Protein AF-A0A9P0P7S6-F1 (afdb_monomer)

Mean predicted aligned error: 14.27 Å

Secondary structure (DSSP, 8-state):
-GGGT---EEE--TT-TT--HHHHS----TT-EEEEE-TTS-EEEEEESSSEEEEEESS--S-EEEETTEEEEHHHHHHHHHHHHHHHHHHHHHTT------S-HHHHHHHIIIIIIHHHHHHHHHHHHH-----HHHHHHHHHHHHHHHHHHHTTS------------EEPPPSTTTTTS--EEHHHHHHHHHHHHTT--------

Radius of gyration: 31.34 Å; Cα contacts (8 Å, |Δi|>4): 198; chains: 1; bounding box: 63×51×86 Å

Structure (mmCIF, N/CA/C/O backbone):
data_AF-A0A9P0P7S6-F1
#
_entry.id   AF-A0A9P0P7S6-F1
#
loop_
_atom_site.group_PDB
_atom_site.id
_atom_site.type_symbol
_atom_site.label_atom_id
_atom_site.label_alt_id
_atom_site.label_comp_id
_atom_site.label_asym_id
_atom_site.label_entity_id
_atom_site.label_seq_id
_atom_site.pdbx_PDB_ins_code
_atom_site.Cartn_x
_atom_site.Cartn_y
_atom_site.Cartn_z
_atom_site.occupancy
_atom_site.B_iso_or_equiv
_atom_site.auth_seq_id
_atom_site.auth_comp_id
_atom_site.auth_asym_id
_atom_site.auth_atom_id
_atom_site.pdbx_PDB_model_num
ATOM 1 N N . MET A 1 1 ? -15.576 -14.515 -2.131 1.00 69.75 1 MET A N 1
ATOM 2 C CA . MET A 1 1 ? -14.248 -14.176 -1.556 1.00 69.75 1 MET A CA 1
ATOM 3 C C . MET A 1 1 ? -13.829 -15.249 -0.571 1.00 69.75 1 MET A C 1
ATOM 5 O O . MET A 1 1 ? -12.818 -15.891 -0.817 1.00 69.75 1 MET A O 1
ATOM 9 N N . LEU A 1 2 ? -14.627 -15.492 0.474 1.00 80.12 2 LEU A N 1
ATOM 10 C CA . LEU A 1 2 ? -14.336 -16.532 1.465 1.00 80.12 2 LEU A CA 1
ATOM 11 C C . LEU A 1 2 ? -14.333 -17.939 0.857 1.00 80.12 2 LEU A C 1
ATOM 13 O O . LEU A 1 2 ? -13.383 -18.680 1.076 1.00 80.12 2 LEU A O 1
ATOM 17 N N . ASP A 1 3 ? -15.274 -18.230 -0.044 1.00 83.88 3 ASP A N 1
ATOM 18 C CA . ASP A 1 3 ? -15.320 -19.505 -0.785 1.00 83.88 3 ASP A CA 1
ATOM 19 C C . ASP A 1 3 ? -14.078 -19.760 -1.658 1.00 83.88 3 ASP A C 1
ATOM 21 O O . ASP A 1 3 ? -13.811 -20.882 -2.070 1.00 83.88 3 ASP A O 1
ATOM 25 N N . SER A 1 4 ? -13.307 -18.710 -1.958 1.00 86.31 4 SER A N 1
ATOM 26 C CA . SER A 1 4 ? -12.081 -18.767 -2.764 1.00 86.31 4 SER A CA 1
ATOM 27 C C . SER A 1 4 ? -10.817 -18.633 -1.908 1.00 86.31 4 SER A C 1
ATOM 29 O O . SER A 1 4 ? -9.772 -18.238 -2.426 1.00 86.31 4 SER A O 1
ATOM 31 N N . ASN A 1 5 ? -10.914 -18.879 -0.595 1.00 85.94 5 ASN A N 1
ATOM 32 C CA . ASN A 1 5 ? -9.823 -18.740 0.375 1.00 85.94 5 ASN A CA 1
ATOM 33 C C . ASN A 1 5 ? -9.108 -17.373 0.305 1.00 85.94 5 ASN A C 1
ATOM 35 O O . ASN A 1 5 ? -7.893 -17.260 0.464 1.00 85.94 5 ASN A O 1
ATOM 39 N N . THR A 1 6 ? -9.866 -16.319 -0.008 1.00 90.12 6 THR A N 1
ATOM 40 C CA . THR A 1 6 ? -9.364 -14.948 -0.108 1.00 90.12 6 THR A CA 1
ATOM 41 C C . THR A 1 6 ? -9.999 -14.113 0.991 1.00 90.12 6 THR A C 1
ATOM 43 O O . THR A 1 6 ? -11.217 -13.915 1.005 1.00 90.12 6 THR A O 1
ATOM 46 N N . HIS A 1 7 ? -9.169 -13.597 1.894 1.00 92.25 7 HIS A N 1
ATOM 47 C CA . HIS A 1 7 ? -9.619 -12.739 2.982 1.00 92.25 7 HIS A CA 1
ATOM 48 C C . HIS A 1 7 ? -9.505 -11.256 2.627 1.00 92.25 7 HIS A C 1
ATOM 50 O O . HIS A 1 7 ? -8.608 -10.839 1.893 1.00 92.25 7 HIS A O 1
ATOM 56 N N . LEU A 1 8 ? -10.396 -10.452 3.203 1.00 92.38 8 LEU A N 1
ATOM 57 C CA . LEU A 1 8 ? -10.409 -9.003 3.071 1.00 92.38 8 LEU A CA 1
ATOM 58 C C . LEU A 1 8 ? -9.955 -8.357 4.379 1.00 92.38 8 LEU A C 1
ATOM 60 O O . LEU A 1 8 ? -10.369 -8.768 5.462 1.00 92.38 8 LEU A O 1
ATOM 64 N N . ILE A 1 9 ? -9.142 -7.311 4.259 1.00 94.44 9 ILE A N 1
ATOM 65 C CA . ILE A 1 9 ? -8.815 -6.385 5.341 1.00 94.44 9 ILE A CA 1
ATOM 66 C C . ILE A 1 9 ? -8.852 -4.992 4.730 1.00 94.44 9 ILE A C 1
ATOM 68 O O . ILE A 1 9 ? -8.049 -4.694 3.845 1.00 94.44 9 ILE A O 1
ATOM 72 N N . ASP A 1 10 ? -9.767 -4.137 5.173 1.00 94.88 10 ASP A N 1
ATOM 73 C CA . ASP A 1 10 ? -9.820 -2.772 4.659 1.00 94.88 10 ASP A CA 1
ATOM 74 C C . ASP A 1 10 ? -10.363 -1.776 5.679 1.00 94.88 10 ASP A C 1
ATOM 76 O O . ASP A 1 10 ? -11.185 -2.085 6.541 1.00 94.88 10 ASP A O 1
ATOM 80 N N . THR A 1 11 ? -9.914 -0.536 5.551 1.00 95.31 11 THR A N 1
ATOM 81 C CA . THR A 1 11 ? -10.477 0.598 6.274 1.00 95.31 11 THR A CA 1
ATOM 82 C C . THR A 1 11 ? -11.793 1.025 5.647 1.00 95.31 11 THR A C 1
ATOM 84 O O . THR A 1 11 ? -11.908 1.171 4.429 1.00 95.31 11 THR A O 1
ATOM 87 N N . ILE A 1 12 ? -12.786 1.319 6.478 1.00 95.50 12 ILE A N 1
ATOM 88 C CA . ILE A 1 12 ? -14.097 1.749 6.006 1.00 95.50 12 ILE A CA 1
ATOM 89 C C . ILE A 1 12 ? -14.453 3.137 6.535 1.00 95.50 12 ILE A C 1
ATOM 91 O O . ILE A 1 12 ? -14.045 3.570 7.611 1.00 95.50 12 ILE A O 1
ATOM 95 N N . ARG A 1 13 ? -15.249 3.874 5.759 1.00 94.75 13 ARG A N 1
ATOM 96 C CA . ARG A 1 13 ? -15.742 5.192 6.176 1.00 94.75 13 ARG A CA 1
ATOM 97 C C . ARG A 1 13 ? -16.919 5.020 7.133 1.00 94.75 13 ARG A C 1
ATOM 99 O O . ARG A 1 13 ? -17.853 4.292 6.816 1.00 94.75 13 ARG A O 1
ATOM 106 N N . LYS A 1 14 ? -16.939 5.791 8.224 1.00 93.38 14 LYS A N 1
ATOM 107 C CA . LYS A 1 14 ? -18.031 5.782 9.218 1.00 93.38 14 LYS A CA 1
ATOM 108 C C . LYS A 1 14 ? -19.435 6.010 8.629 1.00 93.38 14 LYS A C 1
ATOM 110 O O . LYS A 1 14 ? -20.405 5.481 9.141 1.00 93.38 14 LYS A O 1
ATOM 115 N N . ASN A 1 15 ? -19.542 6.763 7.530 1.00 93.69 15 ASN A N 1
ATOM 116 C CA . ASN A 1 15 ? -20.822 7.120 6.903 1.00 93.69 15 ASN A CA 1
ATOM 117 C C . ASN A 1 15 ? -21.353 6.035 5.939 1.00 93.69 15 ASN A C 1
ATOM 119 O O . ASN A 1 15 ? -22.250 6.310 5.140 1.00 93.69 15 ASN A O 1
ATOM 123 N N . ARG A 1 16 ? -20.771 4.828 5.922 1.00 94.12 16 ARG A N 1
ATOM 124 C CA . ARG A 1 16 ? -21.280 3.725 5.094 1.00 94.12 16 ARG A CA 1
ATOM 125 C C . ARG A 1 16 ? -22.586 3.191 5.691 1.00 94.12 16 ARG A C 1
ATOM 127 O O . ARG A 1 16 ? -22.697 3.001 6.897 1.00 94.12 16 ARG A O 1
ATOM 134 N N . LYS A 1 17 ? -23.582 2.961 4.830 1.00 93.81 17 LYS A N 1
ATOM 135 C CA . LYS A 1 17 ? -24.872 2.376 5.221 1.00 93.81 17 LYS A CA 1
ATOM 136 C C . LYS A 1 17 ? -24.679 0.922 5.663 1.00 93.81 17 LYS A C 1
ATOM 138 O O . LYS A 1 17 ? -23.824 0.235 5.114 1.00 93.81 17 LYS A O 1
ATOM 143 N N . GLY A 1 18 ? -25.495 0.470 6.615 1.00 90.75 18 GLY A N 1
ATOM 144 C CA . GLY A 1 18 ? -25.501 -0.920 7.088 1.00 90.75 18 GLY A CA 1
ATOM 145 C C . GLY A 1 18 ? -24.462 -1.248 8.161 1.00 90.75 18 GLY A C 1
ATOM 146 O O . GLY A 1 18 ? -24.351 -2.405 8.546 1.00 90.75 18 GLY A O 1
ATOM 147 N N . LEU A 1 19 ? -23.714 -0.259 8.662 1.00 94.06 19 LEU A N 1
ATOM 148 C CA . LEU A 1 19 ? -22.784 -0.485 9.765 1.00 94.06 19 LEU A CA 1
ATOM 149 C C . LEU A 1 19 ? -23.509 -0.484 11.125 1.00 94.06 19 LEU A C 1
ATOM 151 O O . LEU A 1 19 ? -24.351 0.389 11.359 1.00 94.06 19 LEU A O 1
ATOM 155 N N . PRO A 1 20 ? -23.168 -1.410 12.038 1.00 94.44 20 PRO A N 1
ATOM 156 C CA . PRO A 1 20 ? -23.712 -1.453 13.390 1.00 94.44 20 PRO A CA 1
ATOM 157 C C . PRO A 1 20 ? -23.282 -0.217 14.187 1.00 94.44 20 PRO A C 1
ATOM 159 O O . PRO A 1 20 ? -22.101 0.008 14.474 1.00 94.44 20 PRO A O 1
ATOM 162 N N . LYS A 1 21 ? -24.271 0.593 14.570 1.00 94.06 21 LYS A N 1
ATOM 163 C CA . LYS A 1 21 ? -24.060 1.844 15.314 1.00 94.06 21 LYS A CA 1
ATOM 164 C C . LYS A 1 21 ? -23.429 1.612 16.684 1.00 94.06 21 LYS A C 1
ATOM 166 O O . LYS A 1 21 ? -22.649 2.438 17.140 1.00 94.06 21 LYS A O 1
ATOM 171 N N . GLU A 1 22 ? -23.686 0.455 17.286 1.00 94.50 22 GLU A N 1
ATOM 172 C CA . GLU A 1 22 ? -23.107 0.028 18.564 1.00 94.50 22 GLU A CA 1
ATOM 173 C C . GLU A 1 22 ? -21.576 0.054 18.567 1.00 94.50 22 GLU A C 1
ATOM 175 O O . GLU A 1 22 ? -20.969 0.378 19.585 1.00 94.50 22 GLU A O 1
ATOM 180 N N . VAL A 1 23 ? -20.943 -0.235 17.425 1.00 94.88 23 VAL A N 1
ATOM 181 C CA . VAL A 1 23 ? -19.485 -0.151 17.266 1.00 94.88 23 VAL A CA 1
ATOM 182 C C . VAL A 1 23 ? -19.078 1.226 16.755 1.00 94.88 23 VAL A C 1
ATOM 184 O O . VAL A 1 23 ? -18.167 1.844 17.305 1.00 94.88 23 VAL A O 1
ATOM 187 N N . VAL A 1 24 ? -19.746 1.729 15.710 1.00 95.62 24 VAL A N 1
ATOM 188 C CA . VAL A 1 24 ? -19.340 2.966 15.018 1.00 95.62 24 VAL A CA 1
ATOM 189 C C . VAL A 1 24 ? -19.470 4.201 15.910 1.00 95.62 24 VAL A C 1
ATOM 191 O O . VAL A 1 24 ? -18.563 5.039 15.917 1.00 95.62 24 VAL A O 1
ATOM 194 N N . ASP A 1 25 ? -20.539 4.299 16.698 1.00 95.06 25 ASP A N 1
ATOM 195 C CA . ASP A 1 25 ? -20.844 5.474 17.523 1.00 95.06 25 ASP A CA 1
ATOM 196 C C . ASP A 1 25 ? -20.248 5.377 18.936 1.00 95.06 25 ASP A C 1
ATOM 198 O O . ASP A 1 25 ? -20.244 6.360 19.684 1.00 95.06 25 ASP A O 1
ATOM 202 N N . LYS A 1 26 ? -19.666 4.225 19.300 1.00 96.06 26 LYS A N 1
ATOM 203 C CA . LYS A 1 26 ? -19.037 4.022 20.609 1.00 96.06 26 LYS A CA 1
ATOM 204 C C . LYS A 1 26 ? -17.905 5.021 20.830 1.00 96.06 26 LYS A C 1
ATOM 206 O O . LYS A 1 26 ? -16.984 5.140 20.015 1.00 96.06 26 LYS A O 1
ATOM 211 N N . LYS A 1 27 ? -17.973 5.756 21.940 1.00 95.62 27 LYS A N 1
ATOM 212 C CA . LYS A 1 27 ? -16.915 6.677 22.366 1.00 95.62 27 LYS A CA 1
ATOM 213 C C . LYS A 1 27 ? -15.798 5.864 23.011 1.00 95.62 27 LYS A C 1
ATOM 215 O O . LYS A 1 27 ? -16.046 5.146 23.969 1.00 95.62 27 LYS A O 1
ATOM 220 N N . LEU A 1 28 ? -14.596 5.987 22.461 1.00 95.44 28 LEU A N 1
ATOM 221 C CA . LEU A 1 28 ? -13.407 5.250 22.880 1.00 95.44 28 LEU A CA 1
ATOM 222 C C . LEU A 1 28 ? -12.330 6.231 23.349 1.00 95.44 28 LEU A C 1
ATOM 224 O O . LEU A 1 28 ? -12.142 7.289 22.732 1.00 95.44 28 LEU A O 1
ATOM 228 N N . LYS A 1 29 ? -11.611 5.873 24.413 1.00 94.88 29 LYS A N 1
ATOM 229 C CA . LYS A 1 29 ? -10.352 6.524 24.800 1.00 94.88 29 LYS A CA 1
ATOM 230 C C . LYS A 1 29 ? -9.216 6.018 23.912 1.00 94.88 29 LYS A C 1
ATOM 232 O O . LYS A 1 29 ? -9.314 4.957 23.303 1.00 94.88 29 LYS A O 1
ATOM 237 N N . LYS A 1 30 ? -8.124 6.783 23.822 1.00 93.75 30 LYS A N 1
ATOM 238 C CA . LYS A 1 30 ? -6.946 6.387 23.036 1.00 93.75 30 LYS A CA 1
ATOM 239 C C . LYS A 1 30 ? -6.437 5.014 23.499 1.00 93.75 30 LYS A C 1
ATOM 241 O O . LYS A 1 30 ? -6.228 4.812 24.689 1.00 93.75 30 LYS A O 1
ATOM 246 N N . GLY A 1 31 ? -6.238 4.102 22.552 1.00 90.88 31 GLY A N 1
ATOM 247 C CA . GLY A 1 31 ? -5.830 2.716 22.779 1.00 90.88 31 GLY A CA 1
ATOM 248 C C . GLY A 1 31 ? -6.989 1.724 22.922 1.00 90.88 31 GLY A C 1
ATOM 249 O O . GLY A 1 31 ? -6.752 0.523 22.821 1.00 90.88 31 GLY A O 1
ATOM 250 N N . GLU A 1 32 ? -8.229 2.186 23.108 1.00 93.69 32 GLU A N 1
ATOM 251 C CA . GLU A 1 32 ? -9.389 1.299 23.238 1.00 93.69 32 GLU A CA 1
ATOM 252 C C . GLU A 1 32 ? -9.903 0.803 21.880 1.00 93.69 32 GLU A C 1
ATOM 254 O O . GLU A 1 32 ? -9.752 1.452 20.836 1.00 93.69 32 GLU A O 1
ATOM 259 N N . VAL A 1 33 ? -10.559 -0.358 21.927 1.00 95.25 33 VAL A N 1
ATOM 260 C CA . VAL A 1 33 ? -11.180 -1.027 20.785 1.00 95.25 33 VAL A CA 1
ATOM 261 C C . VAL A 1 33 ? -12.632 -1.370 21.096 1.00 95.25 33 VAL A C 1
ATOM 263 O O . VAL A 1 33 ? -12.977 -1.770 22.206 1.00 95.25 33 VAL A O 1
ATOM 266 N N . ALA A 1 34 ? -13.481 -1.248 20.083 1.00 95.81 34 ALA A N 1
ATOM 267 C CA . ALA A 1 34 ? -14.783 -1.889 20.023 1.00 95.81 34 ALA A CA 1
ATOM 268 C C . ALA A 1 34 ? -14.840 -2.751 18.767 1.00 95.81 34 ALA A C 1
ATOM 270 O O . ALA A 1 34 ? -14.451 -2.292 17.697 1.00 95.81 34 ALA A O 1
ATOM 271 N N . ALA A 1 35 ? -15.335 -3.976 18.883 1.00 96.06 35 ALA A N 1
ATOM 272 C CA . ALA A 1 35 ? -15.482 -4.862 17.745 1.00 96.06 35 ALA A CA 1
ATOM 273 C C . ALA A 1 35 ? -16.809 -5.611 17.811 1.00 96.06 35 ALA A C 1
ATOM 275 O O . ALA A 1 35 ? -17.377 -5.782 18.889 1.00 96.06 35 ALA A O 1
ATOM 276 N N . MET A 1 36 ? -17.289 -6.028 16.648 1.00 95.31 36 MET A N 1
ATOM 277 C CA . MET A 1 36 ? -18.445 -6.898 16.497 1.00 95.31 36 MET A CA 1
ATOM 278 C C . MET A 1 36 ? -18.196 -7.805 15.302 1.00 95.31 36 MET A C 1
ATOM 280 O O . MET A 1 36 ? -17.702 -7.344 14.274 1.00 95.31 36 MET A O 1
ATOM 284 N N . GLU A 1 37 ? -18.558 -9.069 15.441 1.00 94.81 37 GLU A N 1
ATOM 285 C CA . GLU A 1 37 ? -18.411 -10.079 14.404 1.00 94.81 37 GLU A CA 1
ATOM 286 C C . GLU A 1 37 ? -19.785 -10.643 14.051 1.00 94.81 37 GLU A C 1
ATOM 288 O O . GLU A 1 37 ? -20.645 -10.805 14.924 1.00 94.81 37 GLU A O 1
ATOM 293 N N . ASN A 1 38 ? -20.029 -10.875 12.763 1.00 91.75 38 ASN A N 1
ATOM 294 C CA . ASN A 1 38 ? -21.253 -11.528 12.313 1.00 91.75 38 ASN A CA 1
ATOM 295 C C . ASN A 1 38 ? -21.086 -13.060 12.269 1.00 91.75 38 ASN A C 1
ATOM 297 O O . ASN A 1 38 ? -20.000 -13.597 12.442 1.00 91.75 38 ASN A O 1
ATOM 301 N N . LYS A 1 39 ? -22.176 -13.780 11.983 1.00 91.00 39 LYS A N 1
ATOM 302 C CA . LYS A 1 39 ? -22.164 -15.252 11.886 1.00 91.00 39 LYS A CA 1
ATOM 303 C C . LYS A 1 39 ? -21.282 -15.798 10.755 1.00 91.00 39 LYS A C 1
ATOM 305 O O . LYS A 1 39 ? -20.962 -16.979 10.769 1.00 91.00 39 LYS A O 1
ATOM 310 N N . ASP A 1 40 ? -20.905 -14.947 9.804 1.00 88.38 40 ASP A N 1
ATOM 311 C CA . ASP A 1 40 ? -20.091 -15.304 8.642 1.00 88.38 40 ASP A CA 1
ATOM 312 C C . ASP A 1 40 ? -18.586 -15.057 8.883 1.00 88.38 40 ASP A C 1
ATOM 314 O O . ASP A 1 40 ? -17.795 -15.140 7.943 1.00 88.38 40 ASP A O 1
ATOM 318 N N . GLY A 1 41 ? -18.178 -14.705 10.112 1.00 89.12 41 GLY A N 1
ATOM 319 C CA . GLY A 1 41 ? -16.777 -14.428 10.458 1.00 89.12 41 GLY A CA 1
ATOM 320 C C . GLY A 1 41 ? -16.259 -13.079 9.944 1.00 89.12 41 GLY A C 1
ATOM 321 O O . GLY A 1 41 ? -15.063 -12.905 9.696 1.00 89.12 41 GLY A O 1
ATOM 322 N N . ILE A 1 42 ? -17.158 -12.119 9.706 1.00 92.81 42 ILE A N 1
ATOM 323 C CA . ILE A 1 42 ? -16.814 -10.757 9.291 1.00 92.81 42 ILE A CA 1
ATOM 324 C C . ILE A 1 42 ? -16.788 -9.858 10.523 1.00 92.81 42 ILE A C 1
ATOM 326 O O . ILE A 1 42 ? -17.827 -9.543 11.111 1.00 92.81 42 ILE A O 1
ATOM 330 N N . THR A 1 43 ? -15.598 -9.371 10.845 1.00 95.38 43 THR A N 1
ATOM 331 C CA . THR A 1 43 ? -15.327 -8.512 11.993 1.00 95.38 43 THR A CA 1
ATOM 332 C C . THR A 1 43 ? -15.290 -7.052 11.575 1.00 95.38 43 THR A C 1
ATOM 334 O O . THR A 1 43 ? -14.484 -6.630 10.739 1.00 95.38 43 THR A O 1
ATOM 337 N N . LEU A 1 44 ? -16.137 -6.247 12.210 1.00 96.44 44 LEU A N 1
ATOM 338 C CA . LEU A 1 44 ? -16.018 -4.800 12.222 1.00 96.44 44 LEU A CA 1
ATOM 339 C C . LEU A 1 44 ? -15.292 -4.367 13.490 1.00 96.44 44 LEU A C 1
ATOM 341 O O . LEU A 1 44 ? -15.767 -4.619 14.594 1.00 96.44 44 LEU A O 1
ATOM 345 N N . LEU A 1 45 ? -14.195 -3.635 13.330 1.00 96.88 45 LEU A N 1
ATOM 346 C CA . LEU A 1 45 ? -13.377 -3.139 14.425 1.00 96.88 45 LEU A CA 1
ATOM 347 C C . LEU A 1 45 ? -13.245 -1.618 14.361 1.00 96.88 45 LEU A C 1
ATOM 349 O O . LEU A 1 45 ? -12.820 -1.054 13.354 1.00 96.88 45 LEU A O 1
ATOM 353 N N . LYS A 1 46 ? -13.566 -0.948 15.467 1.00 97.25 46 LYS A N 1
ATOM 354 C CA . LYS A 1 46 ? -13.273 0.460 15.724 1.00 97.25 46 LYS A CA 1
ATOM 355 C C . LYS A 1 46 ? -12.140 0.558 16.737 1.00 97.25 46 LYS A C 1
ATOM 357 O O . LYS A 1 46 ? -12.271 0.080 17.859 1.00 97.25 46 LYS A O 1
ATOM 362 N N . TRP A 1 47 ? -11.060 1.230 16.365 1.00 96.75 47 TRP A N 1
ATOM 363 C CA . TRP A 1 47 ? -9.924 1.517 17.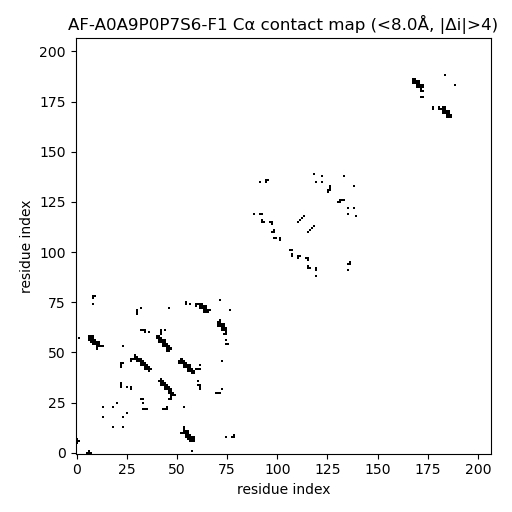237 1.00 96.75 47 TRP A CA 1
ATOM 364 C C . TRP A 1 47 ? -9.691 3.017 17.342 1.00 96.75 47 TRP A C 1
ATOM 366 O O . TRP A 1 47 ? -9.822 3.749 16.355 1.00 96.75 47 TRP A O 1
ATOM 376 N N . LYS A 1 48 ? -9.344 3.484 18.541 1.00 95.12 48 LYS A N 1
ATOM 377 C CA . LYS A 1 48 ? -9.011 4.885 18.783 1.00 95.12 48 LYS A CA 1
ATOM 378 C C . LYS A 1 48 ? -7.506 5.073 18.914 1.00 95.12 48 LYS A C 1
ATOM 380 O O . LYS A 1 48 ? -6.928 4.725 19.937 1.00 95.12 48 LYS A O 1
ATOM 385 N N . ASP A 1 49 ? -6.902 5.723 17.928 1.00 92.12 49 ASP A N 1
ATOM 386 C CA . ASP A 1 49 ? -5.574 6.325 18.078 1.00 92.12 49 ASP A CA 1
ATOM 387 C C . ASP A 1 49 ? -5.711 7.846 18.285 1.00 92.12 49 ASP A C 1
ATOM 389 O O . ASP A 1 49 ? -6.474 8.282 19.152 1.00 92.12 49 ASP A O 1
ATOM 393 N N . GLN A 1 50 ? -5.053 8.690 17.479 1.00 92.00 50 GLN A N 1
ATOM 394 C CA . GLN A 1 50 ? -5.350 10.125 17.431 1.00 92.00 50 GLN A CA 1
ATOM 395 C C . GLN A 1 50 ? -6.746 10.386 16.847 1.00 92.00 50 GLN A C 1
ATOM 397 O O . GLN A 1 50 ? -7.438 11.333 17.225 1.00 92.00 50 GLN A O 1
ATOM 402 N N . ARG A 1 51 ? -7.171 9.531 15.914 1.00 93.69 51 ARG A N 1
ATOM 403 C CA . ARG A 1 51 ? -8.487 9.550 15.271 1.00 93.69 51 ARG A CA 1
ATOM 404 C C . ARG A 1 51 ? -9.099 8.156 15.322 1.00 93.69 51 ARG A C 1
ATOM 406 O O . ARG A 1 51 ? -8.410 7.173 15.581 1.00 93.69 51 ARG A O 1
ATOM 413 N N . ASP A 1 52 ? -10.404 8.097 15.089 1.00 95.38 52 ASP A N 1
ATOM 414 C CA . ASP A 1 52 ? -11.119 6.829 14.988 1.00 95.38 52 ASP A CA 1
ATOM 415 C C . ASP A 1 52 ? -10.708 6.139 13.685 1.00 95.38 52 ASP A C 1
ATOM 417 O O . ASP A 1 52 ? -10.831 6.719 12.601 1.00 95.38 52 ASP A O 1
ATOM 421 N N . VAL A 1 53 ? -10.244 4.900 13.799 1.00 96.19 53 VAL A N 1
ATOM 422 C CA . VAL A 1 53 ? -9.960 4.011 12.677 1.00 96.19 53 VAL A CA 1
ATOM 423 C C . VAL A 1 53 ? -11.017 2.921 12.689 1.00 96.19 53 VAL A C 1
ATOM 425 O O . VAL A 1 53 ? -11.207 2.246 13.698 1.00 96.19 53 VAL A O 1
ATOM 428 N N . LEU A 1 54 ? -11.722 2.770 11.573 1.00 96.88 54 LEU A N 1
ATOM 429 C CA . LEU A 1 54 ? -12.741 1.746 11.397 1.00 96.88 54 LEU A CA 1
ATOM 430 C C . LEU A 1 54 ? -12.260 0.770 10.325 1.00 96.88 54 LEU A C 1
ATOM 432 O O . LEU A 1 54 ? -11.923 1.193 9.217 1.00 96.88 54 LEU A O 1
ATOM 436 N N . VAL A 1 55 ? -12.201 -0.510 10.669 1.00 96.62 55 VAL A N 1
ATOM 437 C CA . VAL A 1 55 ? -11.636 -1.578 9.841 1.00 96.62 55 VAL A CA 1
ATOM 438 C C . VAL A 1 55 ? -12.646 -2.707 9.727 1.00 96.62 55 VAL A C 1
ATOM 440 O O . VAL A 1 55 ? -13.264 -3.091 10.716 1.00 96.62 55 VAL A O 1
ATOM 443 N N . LEU A 1 56 ? -12.806 -3.227 8.518 1.00 95.75 56 LEU A N 1
ATOM 444 C CA . LEU A 1 56 ? -13.549 -4.441 8.229 1.00 95.75 56 LEU A CA 1
ATOM 445 C C . LEU A 1 56 ? -12.544 -5.539 7.884 1.00 95.75 56 LEU A C 1
ATOM 447 O O . LEU A 1 56 ? -11.643 -5.321 7.071 1.00 95.75 56 LEU A O 1
ATOM 451 N N . SER A 1 57 ? -12.689 -6.703 8.500 1.00 95.50 57 SER A N 1
ATOM 452 C CA . SER A 1 57 ? -11.793 -7.835 8.296 1.00 95.50 57 SER A CA 1
ATOM 453 C C . SER A 1 57 ? -12.573 -9.133 8.247 1.00 95.50 57 SER A C 1
ATOM 455 O O . SER A 1 57 ? -13.521 -9.313 8.998 1.00 95.50 57 SER A O 1
ATOM 457 N N . THR A 1 58 ? -12.145 -10.050 7.390 1.00 94.75 58 THR A N 1
ATOM 458 C CA . THR A 1 58 ? -12.660 -11.427 7.346 1.00 94.75 58 THR A CA 1
ATOM 459 C C . THR A 1 58 ? -11.596 -12.453 7.746 1.00 94.75 58 THR A C 1
ATOM 461 O O . THR A 1 58 ? -11.675 -13.619 7.368 1.00 94.75 58 THR A O 1
ATOM 464 N N . LYS A 1 59 ? -10.516 -11.988 8.387 1.00 91.75 59 LYS A N 1
ATOM 465 C CA . LYS A 1 59 ? -9.358 -12.792 8.822 1.00 91.75 59 LYS A CA 1
ATOM 466 C C . LYS A 1 59 ? -9.014 -12.587 10.299 1.00 91.75 59 LYS A C 1
ATOM 468 O O . LYS A 1 59 ? -8.269 -13.377 10.861 1.00 91.75 59 LYS A O 1
ATOM 473 N N . HIS A 1 60 ? -9.466 -11.483 10.887 1.00 92.69 60 HIS A N 1
ATOM 474 C CA . HIS A 1 60 ? -8.969 -11.0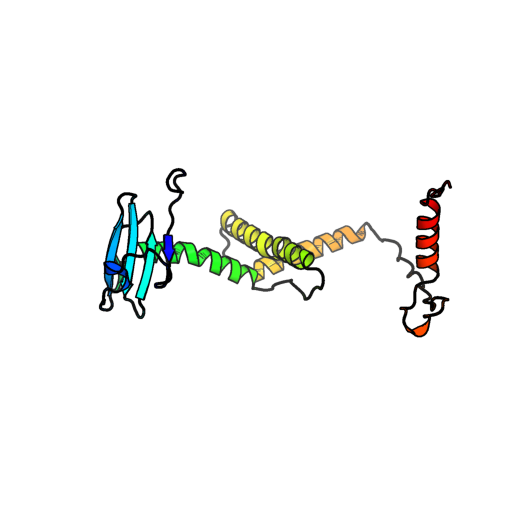09 12.175 1.00 92.69 60 HIS A CA 1
ATOM 475 C C . HIS A 1 60 ? -10.107 -10.773 13.143 1.00 92.69 60 HIS A C 1
ATOM 477 O O . HIS A 1 60 ? -11.096 -10.140 12.773 1.00 92.69 60 HIS A O 1
ATOM 483 N N . ASP A 1 61 ? -9.841 -11.125 14.391 1.00 89.12 61 ASP A N 1
ATOM 484 C CA . ASP A 1 61 ? -10.687 -10.804 15.529 1.00 89.12 61 ASP A CA 1
ATOM 485 C C . ASP A 1 61 ? -10.219 -9.480 16.165 1.00 89.12 61 ASP A C 1
ATOM 487 O O . ASP A 1 61 ? -9.401 -8.732 15.613 1.00 89.12 61 ASP A O 1
ATOM 491 N N . ALA A 1 62 ? -10.695 -9.191 17.376 1.00 90.38 62 ALA A N 1
ATOM 492 C CA . ALA A 1 62 ? -10.316 -8.010 18.154 1.00 90.38 62 ALA A CA 1
ATOM 493 C C . ALA A 1 62 ? -8.953 -8.128 18.876 1.00 90.38 62 ALA A C 1
ATOM 495 O O . ALA A 1 62 ? -8.735 -7.486 19.906 1.00 90.38 62 ALA A O 1
ATOM 496 N N . GLU A 1 63 ? -8.035 -8.947 18.356 1.00 92.75 63 GLU A N 1
ATOM 497 C CA . GLU A 1 63 ? -6.725 -9.199 18.962 1.00 92.75 63 GLU A CA 1
ATOM 498 C C . GLU A 1 63 ? -5.860 -7.924 18.989 1.00 92.75 63 GLU A C 1
ATOM 500 O O . GLU A 1 63 ? -5.669 -7.242 17.974 1.00 92.75 63 GLU A O 1
ATOM 505 N N . MET A 1 64 ? -5.299 -7.623 20.162 1.00 93.00 64 MET A N 1
ATOM 506 C CA . MET A 1 64 ? -4.419 -6.477 20.399 1.00 93.00 64 MET A CA 1
ATOM 507 C C . MET A 1 64 ? -2.988 -6.948 20.632 1.00 93.00 64 MET A C 1
ATOM 509 O O . MET A 1 64 ? -2.748 -7.768 21.514 1.00 93.00 64 MET A O 1
ATOM 513 N N . VAL A 1 65 ? -2.040 -6.359 19.907 1.00 93.31 65 VAL A N 1
ATOM 514 C CA . VAL A 1 65 ? -0.606 -6.657 19.998 1.00 93.31 65 VAL A CA 1
ATOM 515 C C . VAL A 1 65 ? 0.127 -5.456 20.587 1.00 93.31 65 VAL A C 1
ATOM 517 O O . VAL A 1 65 ? -0.196 -4.303 20.287 1.00 93.31 65 VAL A O 1
ATOM 520 N N . GLU A 1 66 ? 1.118 -5.710 21.436 1.00 90.50 66 GLU A N 1
ATOM 521 C CA . GLU A 1 66 ? 1.981 -4.667 21.981 1.00 90.50 66 GLU A CA 1
ATOM 522 C C . GLU A 1 66 ? 3.130 -4.355 21.016 1.00 90.50 66 GLU A C 1
ATOM 524 O O . GLU A 1 66 ? 3.866 -5.241 20.579 1.00 90.50 66 GLU A O 1
ATOM 529 N N . ARG A 1 67 ? 3.274 -3.080 20.648 1.00 84.56 67 ARG A N 1
ATOM 530 C CA . ARG A 1 67 ? 4.327 -2.599 19.751 1.00 84.56 67 ARG A CA 1
ATOM 531 C C . ARG A 1 67 ? 4.833 -1.245 20.228 1.00 84.56 67 ARG A C 1
ATOM 533 O O . ARG A 1 67 ? 4.071 -0.282 20.270 1.00 84.56 67 ARG A O 1
ATOM 540 N N . SER A 1 68 ? 6.122 -1.163 20.560 1.00 82.31 68 SER A N 1
ATOM 541 C CA . SER A 1 68 ? 6.774 0.083 21.001 1.00 82.31 68 SER A CA 1
ATOM 542 C C . SER A 1 68 ? 6.001 0.789 22.130 1.00 82.31 68 SER A C 1
ATOM 544 O O . SER A 1 68 ? 5.731 1.985 22.043 1.00 82.31 68 SER A O 1
ATOM 546 N N . ASN A 1 69 ? 5.608 0.026 23.159 1.00 81.69 69 ASN A N 1
ATOM 547 C CA . ASN A 1 69 ? 4.821 0.457 24.328 1.00 81.69 69 ASN A CA 1
ATOM 548 C C . ASN A 1 69 ? 3.376 0.913 24.031 1.00 81.69 69 ASN A C 1
ATOM 550 O O . ASN A 1 69 ? 2.714 1.469 24.904 1.00 81.69 69 ASN A O 1
ATOM 554 N N . ASN A 1 70 ? 2.864 0.686 22.816 1.00 84.62 70 ASN A N 1
ATOM 555 C CA . ASN A 1 70 ? 1.472 0.952 22.453 1.00 84.62 70 ASN A CA 1
ATOM 556 C C . ASN A 1 70 ? 0.738 -0.352 22.130 1.00 84.62 70 ASN A C 1
ATOM 558 O O . ASN A 1 70 ? 1.278 -1.233 21.460 1.00 84.62 70 ASN A O 1
ATOM 562 N N . ARG A 1 71 ? -0.529 -0.454 22.543 1.00 89.31 71 ARG A N 1
ATOM 563 C CA . ARG A 1 71 ? -1.413 -1.562 22.155 1.00 89.31 71 ARG A CA 1
ATOM 564 C C . ARG A 1 71 ? -2.111 -1.223 20.841 1.00 89.31 71 ARG A C 1
ATOM 566 O O . ARG A 1 71 ? -2.886 -0.267 20.778 1.00 89.31 71 ARG A O 1
ATOM 573 N N . ILE A 1 72 ? -1.832 -2.003 19.801 1.00 93.75 72 ILE A N 1
ATOM 574 C CA . ILE A 1 72 ? -2.330 -1.790 18.438 1.00 93.75 72 ILE A CA 1
ATOM 575 C C . ILE A 1 72 ? -3.090 -3.046 17.985 1.00 93.75 72 ILE A C 1
ATOM 577 O O . ILE A 1 72 ? -2.592 -4.154 18.192 1.00 93.75 72 ILE A O 1
ATOM 581 N N . PRO A 1 73 ? -4.264 -2.916 17.344 1.00 95.25 73 PRO A N 1
ATOM 582 C CA . PRO A 1 73 ? -4.976 -4.068 16.807 1.00 95.25 73 PRO A CA 1
ATOM 583 C C . PRO A 1 73 ? -4.149 -4.784 15.739 1.00 95.25 73 PRO A C 1
ATOM 585 O O . PRO A 1 73 ? -3.625 -4.141 14.822 1.00 95.25 73 PRO A O 1
ATOM 588 N N . LYS A 1 74 ? -4.095 -6.116 15.793 1.00 95.06 74 LYS A N 1
ATOM 589 C CA . LYS A 1 74 ? -3.381 -6.933 14.796 1.00 95.06 74 LYS A CA 1
ATOM 590 C C . LYS A 1 74 ? -3.869 -6.664 13.374 1.00 95.06 74 LYS A C 1
ATOM 592 O O . LYS A 1 74 ? -3.064 -6.497 12.465 1.00 95.06 74 LYS A O 1
ATOM 597 N N . VAL A 1 75 ? -5.182 -6.484 13.214 1.00 95.44 75 VAL A N 1
ATOM 598 C CA . VAL A 1 75 ? -5.807 -6.131 11.931 1.00 95.44 75 VAL A CA 1
ATOM 599 C C . VAL A 1 75 ? -5.235 -4.844 11.318 1.00 95.44 75 VAL A C 1
ATOM 601 O O . VAL A 1 75 ? -5.077 -4.750 10.104 1.00 95.44 75 VAL A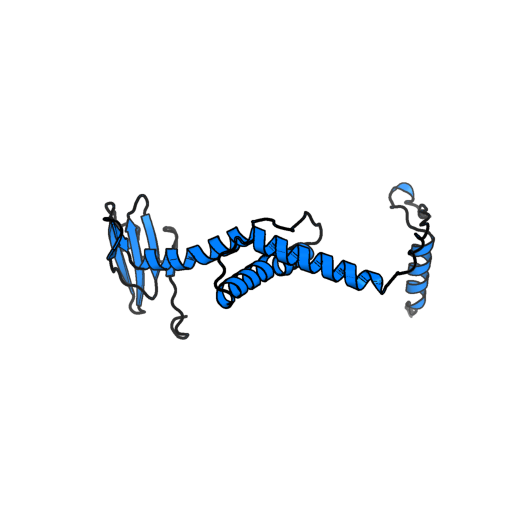 O 1
ATOM 604 N N . VAL A 1 76 ? -4.875 -3.854 12.144 1.00 94.31 76 VAL A N 1
ATOM 605 C CA . VAL A 1 76 ? -4.285 -2.586 11.681 1.00 94.31 76 VAL A CA 1
ATOM 606 C C . VAL A 1 76 ? -2.830 -2.791 11.255 1.00 94.31 76 VAL A C 1
ATOM 608 O O . VAL A 1 76 ? -2.376 -2.166 10.296 1.00 94.31 76 VAL A O 1
ATOM 611 N N . ILE A 1 77 ? -2.098 -3.673 11.939 1.00 93.12 77 ILE A N 1
ATOM 612 C CA . ILE A 1 77 ? -0.719 -4.025 11.579 1.00 93.12 77 ILE A CA 1
ATOM 613 C C . ILE A 1 77 ? -0.699 -4.717 10.212 1.00 93.12 77 ILE A C 1
ATOM 615 O O . ILE A 1 77 ? 0.039 -4.275 9.327 1.00 93.12 77 ILE A O 1
ATOM 619 N N . ASP A 1 78 ? -1.543 -5.731 10.022 1.00 93.81 78 ASP A N 1
ATOM 620 C CA . ASP A 1 78 ? -1.653 -6.470 8.760 1.00 93.81 78 ASP A CA 1
ATOM 621 C C . ASP A 1 78 ? -2.122 -5.559 7.614 1.00 93.81 78 ASP A C 1
ATOM 623 O O . ASP A 1 78 ? -1.540 -5.590 6.527 1.00 93.81 78 ASP A O 1
ATOM 627 N N . TYR A 1 79 ? -3.103 -4.681 7.866 1.00 93.69 79 TYR A N 1
ATOM 628 C CA . TYR A 1 79 ? -3.543 -3.675 6.892 1.00 93.69 79 TYR A CA 1
ATOM 629 C C . TYR A 1 79 ? -2.388 -2.768 6.447 1.00 93.69 79 TYR A C 1
ATOM 631 O O . TYR A 1 79 ? -2.161 -2.588 5.249 1.00 93.69 79 TYR A O 1
ATOM 639 N N . ASN A 1 80 ? -1.634 -2.210 7.398 1.00 92.12 80 ASN A N 1
ATOM 640 C CA . ASN A 1 80 ? -0.516 -1.319 7.086 1.00 92.12 80 ASN A CA 1
ATOM 641 C C . ASN A 1 80 ? 0.605 -2.049 6.335 1.00 92.12 80 ASN A C 1
ATOM 643 O O . ASN A 1 80 ? 1.183 -1.482 5.409 1.00 92.12 80 ASN A O 1
ATOM 647 N N . SER A 1 81 ? 0.881 -3.304 6.698 1.00 90.62 81 SER A N 1
ATOM 648 C CA . SER A 1 81 ? 1.845 -4.154 5.993 1.00 90.62 81 SER A CA 1
ATOM 649 C C . SER A 1 81 ? 1.453 -4.330 4.522 1.00 90.62 81 SER A C 1
ATOM 651 O O . SER A 1 81 ? 2.232 -3.986 3.628 1.00 90.62 81 SER A O 1
ATOM 653 N N . GLY A 1 82 ? 0.208 -4.742 4.256 1.00 88.25 82 GLY A N 1
ATOM 654 C CA . GLY A 1 82 ? -0.292 -4.931 2.891 1.00 88.25 82 GLY A CA 1
ATOM 655 C C . GLY A 1 82 ? -0.329 -3.635 2.078 1.00 88.25 82 GLY A C 1
ATOM 656 O O . GLY A 1 82 ? 0.114 -3.603 0.930 1.00 88.25 82 GLY A O 1
ATOM 657 N N . LYS A 1 83 ? -0.789 -2.538 2.688 1.00 87.12 83 LYS A N 1
ATOM 658 C CA . LYS A 1 83 ? -0.884 -1.230 2.030 1.00 87.12 83 LYS A CA 1
ATOM 659 C C . LYS A 1 83 ? 0.479 -0.652 1.646 1.00 87.12 83 LYS A C 1
ATOM 661 O O . LYS A 1 83 ? 0.624 -0.117 0.548 1.00 87.12 83 LYS A O 1
ATOM 666 N N . SER A 1 84 ? 1.479 -0.797 2.518 1.00 87.62 84 SER A N 1
ATOM 667 C CA . SER A 1 84 ? 2.806 -0.195 2.323 1.00 87.62 84 SER A CA 1
ATOM 668 C C . SER A 1 84 ? 3.507 -0.636 1.033 1.00 87.62 84 SER A C 1
ATOM 670 O O . SER A 1 84 ? 4.279 0.128 0.457 1.00 87.62 84 SER A O 1
ATOM 672 N N . SER A 1 85 ? 3.208 -1.843 0.545 1.00 86.44 85 SER A N 1
ATOM 673 C CA . SER A 1 85 ? 3.823 -2.392 -0.669 1.00 86.44 85 SER A CA 1
ATOM 674 C C . SER A 1 85 ? 3.398 -1.641 -1.935 1.00 86.44 85 SER A C 1
ATOM 676 O O . SER A 1 85 ? 4.219 -1.426 -2.828 1.00 86.44 85 SER A O 1
ATOM 678 N N . VAL A 1 86 ? 2.134 -1.209 -2.004 1.00 87.00 86 VAL A N 1
ATOM 679 C CA . VAL A 1 86 ? 1.605 -0.443 -3.145 1.00 87.00 86 VAL A CA 1
ATOM 680 C C . VAL A 1 86 ? 2.248 0.940 -3.182 1.00 87.00 86 VAL A C 1
ATOM 682 O O . VAL A 1 86 ? 2.815 1.324 -4.203 1.00 87.00 86 VAL A O 1
ATOM 685 N N . ASP A 1 87 ? 2.261 1.631 -2.039 1.00 89.75 87 ASP A N 1
ATOM 686 C CA . ASP A 1 87 ? 2.879 2.954 -1.909 1.00 89.75 87 ASP A CA 1
ATOM 687 C C . ASP A 1 87 ? 4.378 2.910 -2.261 1.00 89.75 87 ASP A C 1
ATOM 689 O O . ASP A 1 87 ? 4.895 3.803 -2.935 1.00 89.75 87 ASP A O 1
ATOM 693 N N . LEU A 1 88 ? 5.081 1.841 -1.864 1.00 89.19 88 LEU A N 1
ATOM 694 C CA . LEU A 1 88 ? 6.491 1.645 -2.200 1.00 89.19 88 LEU A CA 1
ATOM 695 C C . LEU A 1 88 ? 6.701 1.450 -3.709 1.00 89.19 88 LEU A C 1
ATOM 697 O O . LEU A 1 88 ? 7.635 2.024 -4.275 1.00 89.19 88 LEU A O 1
ATOM 701 N N . SER A 1 89 ? 5.850 0.660 -4.369 1.00 89.25 89 SER A N 1
ATOM 702 C CA . SER A 1 89 ? 5.897 0.471 -5.825 1.00 89.25 89 SER A CA 1
ATOM 703 C C . SER A 1 89 ? 5.673 1.788 -6.570 1.00 89.25 89 SER A C 1
ATOM 705 O O . SER A 1 89 ? 6.459 2.141 -7.455 1.00 89.25 89 SER A O 1
ATOM 707 N N . ASP A 1 90 ? 4.666 2.559 -6.162 1.00 89.94 90 ASP A N 1
ATOM 708 C CA . ASP A 1 90 ? 4.363 3.871 -6.742 1.00 89.94 90 ASP A CA 1
ATOM 709 C C . ASP A 1 90 ? 5.514 4.860 -6.522 1.00 89.94 90 ASP A C 1
ATOM 711 O O . ASP A 1 90 ? 5.931 5.574 -7.444 1.00 89.94 90 ASP A O 1
ATOM 715 N N . GLN A 1 91 ? 6.105 4.858 -5.323 1.00 91.06 91 GLN A N 1
ATOM 716 C CA . GLN A 1 91 ? 7.273 5.675 -5.009 1.00 91.06 91 GLN A CA 1
ATOM 717 C C . GLN A 1 91 ? 8.462 5.304 -5.909 1.00 91.06 91 GLN A C 1
ATOM 719 O O . GLN A 1 91 ? 9.080 6.186 -6.514 1.00 91.06 91 GLN A O 1
ATOM 724 N N . MET A 1 92 ? 8.766 4.011 -6.049 1.00 90.56 92 MET A N 1
ATOM 725 C CA . MET A 1 92 ? 9.819 3.505 -6.936 1.00 90.56 92 MET A CA 1
ATOM 726 C C . MET A 1 92 ? 9.582 3.906 -8.400 1.00 90.56 92 MET A C 1
ATOM 728 O O . MET A 1 92 ? 10.521 4.309 -9.100 1.00 90.56 92 MET A O 1
ATOM 732 N N . GLY A 1 93 ? 8.329 3.854 -8.852 1.00 88.25 93 GLY A N 1
ATOM 733 C CA . GLY A 1 93 ? 7.937 4.282 -10.188 1.00 88.25 93 GLY A CA 1
ATOM 734 C C . GLY A 1 93 ? 8.114 5.786 -10.424 1.00 88.25 93 GLY A C 1
ATOM 735 O O . GLY A 1 93 ? 8.601 6.201 -11.480 1.00 88.25 93 GLY A O 1
ATOM 736 N N . SER A 1 94 ? 7.802 6.604 -9.416 1.00 88.38 94 SER A N 1
ATOM 737 C CA . SER A 1 94 ? 7.883 8.067 -9.500 1.00 88.38 94 SER A CA 1
ATOM 738 C C . SER A 1 94 ? 9.311 8.597 -9.708 1.00 88.38 94 SER A C 1
ATOM 740 O O . SER A 1 94 ? 9.507 9.605 -10.398 1.00 88.38 94 SER A O 1
ATOM 742 N N . TYR A 1 95 ? 10.327 7.905 -9.176 1.00 85.81 95 TYR A N 1
ATOM 743 C CA . TYR A 1 95 ? 11.722 8.308 -9.344 1.00 85.81 95 TYR A CA 1
ATOM 744 C C . TYR A 1 95 ? 12.145 8.205 -10.809 1.00 85.81 95 TYR A C 1
ATOM 746 O O . TYR A 1 95 ? 12.195 7.117 -11.381 1.00 85.81 95 TYR A O 1
ATOM 754 N N . SER A 1 96 ? 12.517 9.339 -11.407 1.00 79.44 96 SER A N 1
ATOM 755 C CA . SER A 1 96 ? 12.939 9.414 -12.813 1.00 79.44 96 SER A CA 1
ATOM 756 C C . SER A 1 96 ? 11.843 8.963 -13.793 1.00 79.44 96 SER A C 1
ATOM 758 O O . SER A 1 96 ? 12.116 8.204 -14.723 1.00 79.44 96 SER A O 1
ATOM 760 N N . ASN A 1 97 ? 10.604 9.428 -13.588 1.00 82.75 97 ASN A N 1
ATOM 761 C CA . ASN A 1 97 ? 9.473 9.095 -14.456 1.00 82.75 97 ASN A CA 1
ATOM 762 C C . ASN A 1 97 ? 9.698 9.595 -15.915 1.00 82.75 97 ASN A C 1
ATOM 764 O O . ASN A 1 97 ? 9.887 10.799 -16.156 1.00 82.75 97 ASN A O 1
ATOM 768 N N . PRO A 1 98 ? 9.681 8.694 -16.918 1.00 80.50 98 PRO A N 1
ATOM 769 C CA . PRO A 1 98 ? 9.896 9.039 -18.324 1.00 80.50 98 PRO A CA 1
ATOM 770 C C . PRO A 1 98 ? 8.653 9.623 -19.006 1.00 80.50 98 PRO A C 1
ATOM 772 O O . PRO A 1 98 ? 8.741 10.106 -20.136 1.00 80.50 98 PRO A O 1
ATOM 775 N N . LEU A 1 99 ? 7.500 9.623 -18.337 1.00 86.00 99 LEU A N 1
ATOM 776 C CA . LEU A 1 99 ? 6.254 10.128 -18.881 1.00 86.00 99 LEU A CA 1
ATOM 777 C C . LEU A 1 99 ? 6.367 11.617 -19.248 1.00 86.00 99 LEU A C 1
ATOM 779 O O . LEU A 1 99 ? 6.908 12.442 -18.508 1.00 86.00 99 LEU A O 1
ATOM 783 N N . ARG A 1 100 ? 5.847 11.974 -20.423 1.00 86.56 100 ARG A N 1
ATOM 784 C CA . ARG A 1 100 ? 5.776 13.352 -20.931 1.00 86.56 100 ARG A CA 1
ATOM 785 C C . ARG A 1 100 ? 4.344 13.688 -21.329 1.00 86.56 100 ARG A C 1
ATOM 787 O O . ARG A 1 100 ? 3.538 12.795 -21.595 1.00 86.56 100 ARG A O 1
ATOM 794 N N . ARG A 1 101 ? 4.025 14.987 -21.394 1.00 86.81 101 ARG A N 1
ATOM 795 C CA . ARG A 1 101 ? 2.715 15.458 -21.871 1.00 86.81 101 ARG A CA 1
ATOM 796 C C . ARG A 1 101 ? 2.456 14.899 -23.273 1.00 86.81 101 ARG A C 1
ATOM 798 O O . ARG A 1 101 ? 3.268 15.073 -24.178 1.00 86.81 101 ARG A O 1
ATOM 805 N N . SER A 1 102 ? 1.323 14.226 -23.447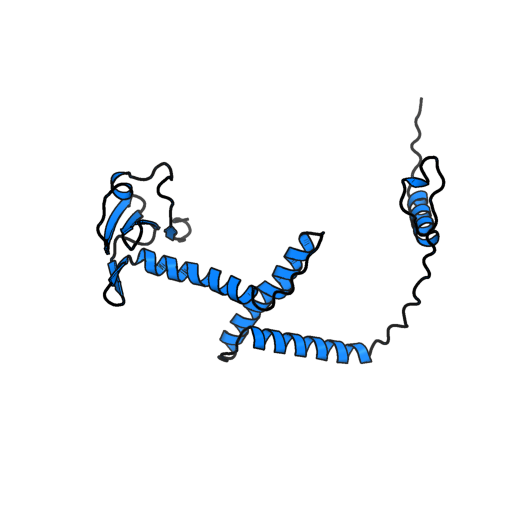 1.00 86.88 102 SER A N 1
ATOM 806 C CA . SER A 1 102 ? 0.906 13.646 -24.723 1.00 86.88 102 SER A CA 1
ATOM 807 C C . SER A 1 102 ? -0.588 13.847 -24.923 1.00 86.88 102 SER A C 1
ATOM 809 O O . SER A 1 102 ? -1.361 13.677 -23.987 1.00 86.88 102 SER A O 1
ATOM 811 N N . VAL A 1 103 ? -0.998 14.167 -26.152 1.00 88.62 103 VAL A N 1
ATOM 812 C CA . VAL A 1 103 ? -2.421 14.290 -26.526 1.00 88.62 103 VAL A CA 1
ATOM 813 C C . VAL A 1 103 ? -3.091 12.913 -26.610 1.00 88.62 103 VAL A C 1
ATOM 815 O O . VAL A 1 103 ? -4.301 12.785 -26.459 1.00 88.62 103 VAL A O 1
ATOM 818 N N . LYS A 1 104 ? -2.306 11.857 -26.854 1.00 92.06 104 LYS A N 1
ATOM 819 C CA . LYS A 1 104 ? -2.812 10.498 -27.049 1.00 92.06 104 LYS A CA 1
ATOM 820 C C . LYS A 1 104 ? -2.676 9.688 -25.759 1.00 92.06 104 LYS A C 1
ATOM 822 O O . LYS A 1 104 ? -1.568 9.289 -25.407 1.00 92.06 104 LYS A O 1
ATOM 827 N N . TRP A 1 105 ? -3.797 9.419 -25.088 1.00 93.31 105 TRP A N 1
ATOM 828 C CA . TRP A 1 105 ? -3.838 8.756 -23.776 1.00 93.31 105 TRP A CA 1
ATOM 829 C C . TRP A 1 105 ? -3.148 7.382 -23.756 1.00 93.31 105 TRP A C 1
ATOM 831 O O . TR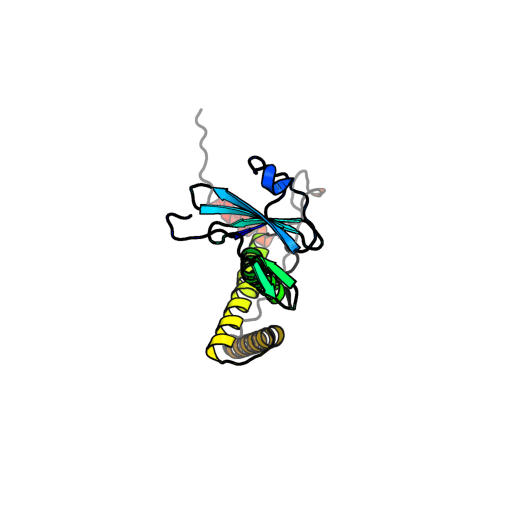P A 1 105 ? -2.433 7.069 -22.810 1.00 93.31 105 TRP A O 1
ATOM 841 N N . TYR A 1 106 ? -3.269 6.592 -24.826 1.00 92.62 106 TYR A N 1
ATOM 842 C CA . TYR A 1 106 ? -2.685 5.248 -24.886 1.00 92.62 106 TYR A CA 1
ATOM 843 C C . TYR A 1 106 ? -1.152 5.261 -24.808 1.00 92.62 106 TYR A C 1
ATOM 845 O O . TYR A 1 106 ? -0.549 4.315 -24.310 1.00 92.62 106 TYR A O 1
ATOM 853 N N . ARG A 1 107 ? -0.500 6.352 -25.243 1.00 90.44 107 ARG A N 1
ATOM 854 C CA . ARG A 1 107 ? 0.958 6.506 -25.113 1.00 90.44 107 ARG A CA 1
ATOM 855 C C . ARG A 1 107 ? 1.376 6.611 -23.650 1.00 90.44 107 ARG A C 1
ATOM 857 O O . ARG A 1 107 ? 2.431 6.108 -23.297 1.00 90.44 107 ARG A O 1
ATOM 864 N N . LYS A 1 108 ? 0.548 7.238 -22.805 1.00 90.69 108 LYS A N 1
ATOM 865 C CA . LYS A 1 108 ? 0.799 7.326 -21.362 1.00 90.69 108 LYS A CA 1
ATOM 866 C C . LYS A 1 108 ? 0.777 5.942 -20.721 1.00 90.69 108 LYS A C 1
ATOM 868 O O . LYS A 1 108 ? 1.702 5.621 -19.992 1.00 90.69 108 LYS A O 1
ATOM 873 N N . ILE A 1 109 ? -0.220 5.123 -21.057 1.00 92.38 109 ILE A N 1
ATOM 874 C CA . ILE A 1 109 ? -0.311 3.741 -20.567 1.00 92.38 109 ILE A CA 1
ATOM 875 C C . ILE A 1 109 ? 0.887 2.912 -21.034 1.00 92.38 109 ILE A C 1
ATOM 877 O O . ILE A 1 109 ? 1.522 2.254 -20.220 1.00 92.38 109 ILE A O 1
ATOM 881 N N . ALA A 1 110 ? 1.246 2.999 -22.319 1.00 92.31 110 ALA A N 1
ATOM 882 C CA . ALA A 1 110 ? 2.398 2.275 -22.851 1.00 92.31 110 ALA A CA 1
ATOM 883 C C . ALA A 1 110 ? 3.704 2.651 -22.130 1.00 92.31 110 ALA A C 1
ATOM 885 O O . ALA A 1 110 ? 4.455 1.765 -21.737 1.00 92.31 110 ALA A O 1
ATOM 886 N N . PHE A 1 111 ? 3.968 3.945 -21.917 1.00 91.50 111 PHE A N 1
ATOM 887 C CA . PHE A 1 111 ? 5.170 4.379 -21.200 1.00 91.50 111 PHE A CA 1
ATOM 888 C C . PHE A 1 111 ? 5.170 3.966 -19.730 1.00 91.50 111 PHE A C 1
ATOM 890 O O . PHE A 1 111 ? 6.213 3.555 -19.232 1.00 91.50 111 PHE A O 1
ATOM 897 N N . GLU A 1 112 ? 4.025 4.044 -19.056 1.00 91.19 112 GLU A N 1
ATOM 898 C CA . GLU A 1 112 ? 3.916 3.631 -17.658 1.00 91.19 112 GLU A CA 1
ATOM 899 C C . GLU A 1 112 ? 4.215 2.134 -17.503 1.00 91.19 112 GLU A C 1
ATOM 901 O O . GLU A 1 112 ? 5.086 1.750 -16.727 1.00 91.19 112 GLU A O 1
ATOM 906 N N . LEU A 1 113 ? 3.586 1.289 -18.323 1.00 92.69 113 LEU A N 1
ATOM 907 C CA . LEU A 1 113 ? 3.801 -0.157 -18.276 1.00 92.69 113 LEU A CA 1
ATOM 908 C C . LEU A 1 113 ? 5.242 -0.540 -18.646 1.00 92.69 113 LEU A C 1
ATOM 910 O O . LEU A 1 113 ? 5.867 -1.338 -17.947 1.00 92.69 113 LEU A O 1
ATOM 914 N N . LEU A 1 114 ? 5.772 0.026 -19.737 1.00 91.75 114 LEU A N 1
ATOM 915 C CA . LEU A 1 114 ? 7.054 -0.391 -20.314 1.00 91.75 114 LEU A CA 1
ATOM 916 C C . LEU A 1 114 ? 8.280 0.218 -19.648 1.00 91.75 114 LEU A C 1
ATOM 918 O O . LEU A 1 114 ? 9.346 -0.385 -19.730 1.00 91.75 114 LEU A O 1
ATOM 922 N N . LEU A 1 115 ? 8.176 1.414 -19.071 1.00 90.88 115 LEU A N 1
ATOM 923 C CA . LEU A 1 115 ? 9.340 2.123 -18.534 1.00 90.88 115 LEU A CA 1
ATOM 924 C C . LEU A 1 115 ? 9.264 2.346 -17.022 1.00 90.88 115 LEU A C 1
ATOM 926 O O . LEU A 1 115 ? 10.294 2.624 -16.402 1.00 90.88 115 LEU A O 1
ATOM 930 N N . THR A 1 116 ? 8.076 2.217 -16.428 1.00 92.25 116 THR A N 1
ATOM 931 C CA . THR A 1 116 ? 7.888 2.327 -14.981 1.00 92.25 116 THR A CA 1
ATOM 932 C C . THR A 1 116 ? 7.645 0.951 -14.366 1.00 92.25 116 THR A C 1
ATOM 934 O O . THR A 1 116 ? 8.518 0.452 -13.656 1.00 92.25 116 THR A O 1
ATOM 937 N N . THR A 1 117 ? 6.515 0.301 -14.664 1.00 93.62 117 THR A N 1
ATOM 938 C CA . THR A 1 117 ? 6.111 -0.963 -14.021 1.00 93.62 117 THR A CA 1
ATOM 939 C C . THR A 1 117 ? 7.091 -2.102 -14.301 1.00 93.62 117 THR A C 1
ATOM 941 O O . THR A 1 117 ? 7.575 -2.741 -13.368 1.00 93.62 117 THR A O 1
ATOM 944 N N . SER A 1 118 ? 7.442 -2.337 -15.570 1.00 94.44 118 SER A N 1
ATOM 945 C CA . SER A 1 118 ? 8.412 -3.379 -15.946 1.00 94.44 118 SER A CA 1
ATOM 946 C C . SER A 1 118 ? 9.781 -3.165 -15.286 1.00 94.44 118 SER A C 1
ATOM 948 O O . SER A 1 118 ? 10.411 -4.121 -14.843 1.00 94.44 118 SER A O 1
ATOM 950 N N . MET A 1 119 ? 10.221 -1.908 -15.172 1.00 94.12 119 MET A N 1
ATOM 951 C CA . MET A 1 119 ? 11.508 -1.528 -14.597 1.00 94.12 119 MET A CA 1
ATOM 952 C C . MET A 1 119 ? 11.542 -1.787 -13.089 1.00 94.12 119 MET A C 1
ATOM 954 O O . MET A 1 119 ? 12.544 -2.277 -12.574 1.00 94.12 119 MET A O 1
ATOM 958 N N . VAL A 1 120 ? 10.446 -1.490 -12.382 1.00 93.94 120 VAL A N 1
ATOM 959 C CA . VAL A 1 120 ? 10.296 -1.820 -10.956 1.00 93.94 120 VAL A CA 1
ATOM 960 C C . VAL A 1 120 ? 10.297 -3.337 -10.755 1.00 93.94 120 VAL A C 1
ATOM 962 O O . VAL A 1 120 ? 11.026 -3.831 -9.898 1.00 93.94 120 VAL A O 1
ATOM 965 N N . ASN A 1 121 ? 9.568 -4.087 -11.585 1.00 94.56 121 ASN A N 1
ATOM 966 C CA . ASN A 1 121 ? 9.545 -5.550 -11.508 1.00 94.56 121 ASN A CA 1
ATOM 967 C C . ASN A 1 121 ? 10.930 -6.161 -11.773 1.00 94.56 121 ASN A C 1
ATOM 969 O O . ASN A 1 121 ? 11.386 -7.015 -11.015 1.00 94.56 121 ASN A O 1
ATOM 973 N N . ALA A 1 1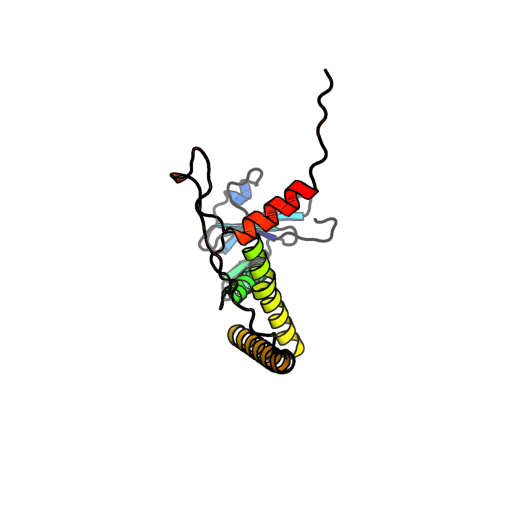22 ? 11.633 -5.684 -12.804 1.00 95.12 122 ALA A N 1
ATOM 974 C CA . ALA A 1 122 ? 12.995 -6.112 -13.115 1.00 95.12 122 ALA A CA 1
ATOM 975 C C . ALA A 1 122 ? 13.974 -5.781 -11.979 1.00 95.12 122 ALA A C 1
ATOM 977 O O . ALA A 1 122 ? 14.834 -6.594 -11.652 1.00 95.12 122 ALA A O 1
ATOM 978 N N . PHE A 1 123 ? 13.820 -4.622 -11.336 1.00 94.75 123 PHE A N 1
ATOM 979 C CA . PHE A 1 123 ? 14.620 -4.239 -10.174 1.00 94.75 123 PHE A CA 1
ATOM 980 C C . PHE A 1 123 ? 14.392 -5.167 -8.971 1.00 94.75 123 PHE A C 1
ATOM 982 O O . PHE A 1 123 ? 15.360 -5.577 -8.329 1.00 94.75 123 PHE A O 1
ATOM 989 N N . ILE A 1 124 ? 13.137 -5.527 -8.677 1.00 93.62 124 ILE A N 1
ATOM 990 C CA . ILE A 1 124 ? 12.802 -6.479 -7.605 1.00 93.62 124 ILE A CA 1
ATOM 991 C C . ILE A 1 124 ? 13.424 -7.849 -7.905 1.00 93.62 124 ILE A C 1
ATOM 993 O O . ILE A 1 124 ? 14.084 -8.423 -7.040 1.00 93.62 124 ILE A O 1
ATOM 997 N N . LEU A 1 125 ? 13.286 -8.343 -9.141 1.00 95.62 125 LEU A N 1
ATOM 998 C CA . LEU A 1 125 ? 13.909 -9.598 -9.572 1.00 95.62 125 LEU A CA 1
ATOM 999 C C . LEU A 1 125 ? 15.434 -9.554 -9.443 1.00 95.62 125 LEU A C 1
ATOM 1001 O O . LEU A 1 125 ? 16.028 -10.471 -8.882 1.00 95.62 125 LEU A O 1
ATOM 1005 N N . TYR A 1 126 ? 16.066 -8.470 -9.897 1.00 95.38 126 TYR A N 1
ATOM 1006 C CA . TYR A 1 126 ? 17.508 -8.274 -9.774 1.00 95.38 126 TYR A CA 1
ATOM 1007 C C . TYR A 1 126 ? 17.962 -8.354 -8.313 1.00 95.38 126 TYR A C 1
ATOM 1009 O O . TYR A 1 126 ? 18.919 -9.069 -8.010 1.00 95.38 126 TYR A O 1
ATOM 1017 N N . LYS A 1 127 ? 17.261 -7.672 -7.399 1.00 94.50 127 LYS A N 1
ATOM 1018 C CA . LYS A 1 127 ? 17.559 -7.727 -5.961 1.00 94.50 127 LYS A CA 1
ATOM 1019 C C . LYS A 1 127 ? 17.420 -9.136 -5.389 1.00 94.50 127 LYS A C 1
ATOM 1021 O O . LYS A 1 127 ? 18.288 -9.553 -4.630 1.00 94.50 127 LYS A O 1
ATOM 1026 N N . ASN A 1 128 ? 16.373 -9.861 -5.776 1.00 94.19 128 ASN A N 1
ATOM 1027 C CA . ASN A 1 128 ? 16.122 -11.218 -5.291 1.00 94.19 128 ASN A CA 1
ATOM 1028 C C . ASN A 1 128 ? 17.168 -12.228 -5.790 1.00 94.19 128 ASN A C 1
ATOM 1030 O O . ASN A 1 128 ? 17.554 -13.113 -5.037 1.00 94.19 128 ASN A O 1
ATOM 1034 N N . 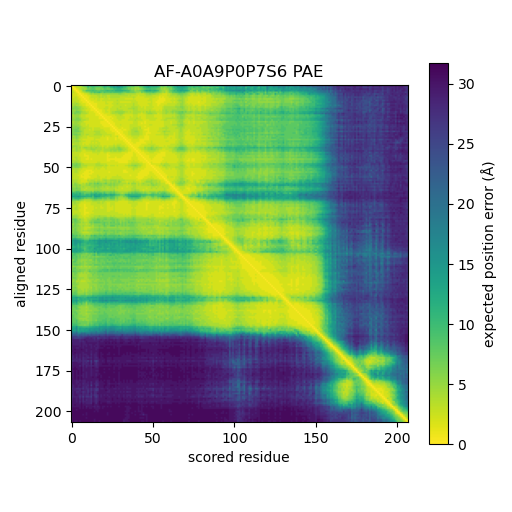VAL A 1 129 ? 17.638 -12.094 -7.035 1.00 95.56 129 VAL A N 1
ATOM 1035 C CA . VAL A 1 129 ? 18.607 -13.025 -7.641 1.00 95.56 129 VAL A CA 1
ATOM 1036 C C . VAL A 1 129 ? 20.041 -12.727 -7.204 1.00 95.56 129 VAL A C 1
ATOM 1038 O O . VAL A 1 129 ? 20.798 -13.642 -6.902 1.00 95.56 129 VAL A O 1
ATOM 1041 N N . THR A 1 130 ? 20.436 -11.453 -7.184 1.00 93.94 130 THR A N 1
ATOM 1042 C CA . THR A 1 130 ? 21.835 -11.061 -6.925 1.00 93.94 130 THR A CA 1
ATOM 1043 C C . THR A 1 130 ? 22.137 -10.781 -5.458 1.00 93.94 130 THR A C 1
ATOM 1045 O O . THR A 1 130 ? 23.304 -10.662 -5.090 1.00 93.94 130 THR A O 1
ATOM 1048 N N . GLY A 1 131 ? 21.112 -10.562 -4.628 1.00 91.75 131 GLY A N 1
ATOM 1049 C CA . GLY A 1 131 ? 21.268 -10.085 -3.250 1.00 91.75 131 GLY A CA 1
ATOM 1050 C C . GLY A 1 131 ? 21.851 -8.668 -3.133 1.00 91.75 131 GLY A C 1
ATOM 1051 O O . GLY A 1 131 ? 22.054 -8.166 -2.028 1.00 91.75 131 GLY A O 1
ATOM 1052 N N . CYS A 1 132 ? 22.118 -7.987 -4.251 1.00 89.94 132 CYS A N 1
ATOM 1053 C CA . CYS A 1 132 ? 22.753 -6.677 -4.255 1.00 89.94 132 CYS A CA 1
ATOM 1054 C C . CYS A 1 132 ? 21.769 -5.572 -3.862 1.00 89.94 132 CYS A C 1
ATOM 1056 O O . CYS A 1 132 ? 20.732 -5.360 -4.498 1.00 89.94 132 CYS A O 1
ATOM 1058 N N . ASN A 1 133 ? 22.132 -4.780 -2.852 1.00 88.38 133 ASN A N 1
ATOM 1059 C CA . ASN A 1 133 ? 21.316 -3.654 -2.413 1.00 88.38 133 ASN A CA 1
ATOM 1060 C C . ASN A 1 133 ? 21.708 -2.354 -3.128 1.00 88.38 133 ASN A C 1
ATOM 1062 O O . ASN A 1 133 ? 22.392 -1.495 -2.575 1.00 88.38 133 ASN A O 1
ATOM 1066 N N . ILE A 1 134 ? 21.254 -2.204 -4.372 1.00 93.12 134 ILE A N 1
ATOM 1067 C CA . ILE A 1 134 ? 21.397 -0.952 -5.128 1.00 93.12 134 ILE A CA 1
ATOM 1068 C C . ILE A 1 134 ? 20.113 -0.114 -5.067 1.00 93.12 134 ILE A C 1
ATOM 1070 O O . ILE A 1 134 ? 19.007 -0.634 -4.892 1.00 93.12 134 ILE A O 1
ATOM 1074 N N . LYS A 1 135 ? 20.247 1.208 -5.229 1.00 92.69 135 LYS A N 1
ATOM 1075 C CA . LYS A 1 135 ? 19.101 2.122 -5.367 1.00 92.69 135 LYS A CA 1
ATOM 1076 C C . LYS A 1 135 ? 18.469 1.958 -6.751 1.00 92.69 135 LYS A C 1
ATOM 1078 O O . LYS A 1 135 ? 19.184 1.800 -7.739 1.00 92.69 135 LYS A O 1
ATOM 1083 N N . ILE A 1 136 ? 17.146 2.109 -6.846 1.00 92.56 136 ILE A N 1
ATOM 1084 C CA . ILE A 1 136 ? 16.427 2.009 -8.128 1.00 92.56 136 ILE A CA 1
ATOM 1085 C C . ILE A 1 136 ? 16.934 3.010 -9.177 1.00 92.56 136 ILE A C 1
ATOM 1087 O O . ILE A 1 136 ? 16.993 2.700 -10.362 1.00 92.56 136 ILE A O 1
ATOM 1091 N N . THR A 1 137 ? 17.364 4.200 -8.755 1.00 92.50 137 THR A N 1
ATOM 1092 C CA . THR A 1 137 ? 17.949 5.203 -9.654 1.00 92.50 137 THR A CA 1
ATOM 1093 C C . THR A 1 137 ? 19.260 4.730 -10.273 1.00 92.50 137 THR A C 1
ATOM 1095 O O . THR A 1 137 ? 19.505 5.003 -11.444 1.00 92.50 137 THR A O 1
ATOM 1098 N N . GLN A 1 138 ? 20.086 4.005 -9.514 1.00 93.75 138 GLN A N 1
ATOM 1099 C CA . GLN A 1 138 ? 21.315 3.413 -10.035 1.00 93.75 138 GLN A CA 1
ATOM 1100 C C . GLN A 1 138 ? 20.993 2.273 -10.995 1.00 93.75 138 GLN A C 1
ATOM 1102 O O . GLN A 1 138 ? 21.525 2.251 -12.097 1.00 93.75 138 GLN A O 1
ATOM 1107 N N . PHE A 1 139 ? 20.063 1.391 -10.621 1.00 94.56 139 PHE A N 1
ATOM 1108 C CA . PHE A 1 139 ? 19.606 0.312 -11.497 1.00 94.56 139 PHE A CA 1
ATOM 1109 C C . PHE A 1 139 ? 19.109 0.847 -12.848 1.00 94.56 139 PHE A C 1
ATOM 1111 O O . PHE A 1 139 ? 19.589 0.420 -13.895 1.00 94.56 139 PHE A O 1
ATOM 1118 N N . LYS A 1 140 ? 18.238 1.867 -12.837 1.00 93.62 140 LYS A N 1
ATOM 1119 C CA . LYS A 1 140 ? 17.765 2.538 -14.059 1.00 93.62 140 LYS A CA 1
ATOM 1120 C C . LYS A 1 140 ? 18.925 3.080 -14.900 1.00 93.62 140 LYS A C 1
ATOM 1122 O O . LYS A 1 140 ? 18.903 2.934 -16.117 1.00 93.62 140 LYS A O 1
ATOM 1127 N N . LYS A 1 141 ? 19.938 3.691 -14.273 1.00 93.62 141 LYS A N 1
ATOM 1128 C CA . LYS A 1 141 ? 21.126 4.188 -14.986 1.00 93.62 141 LYS A CA 1
ATOM 1129 C C . LYS A 1 141 ? 21.895 3.059 -15.668 1.00 93.62 141 LYS A C 1
ATOM 1131 O O . LYS A 1 141 ? 22.251 3.232 -16.827 1.00 93.62 141 LYS A O 1
ATOM 1136 N N . GLU A 1 142 ? 22.125 1.933 -14.994 1.00 94.19 142 GLU A N 1
ATOM 1137 C CA . GLU A 1 142 ? 22.832 0.796 -15.603 1.00 94.19 142 GLU A CA 1
ATOM 1138 C C . GLU A 1 142 ? 22.062 0.217 -16.790 1.00 94.19 142 GLU A C 1
ATOM 1140 O O . GLU A 1 142 ? 22.641 0.022 -17.857 1.00 94.19 142 GLU A O 1
ATOM 1145 N N . VAL A 1 143 ? 20.744 0.043 -16.651 1.00 93.56 143 VAL A N 1
ATOM 1146 C CA . VAL A 1 143 ? 19.892 -0.429 -17.754 1.00 93.56 143 VAL A CA 1
ATOM 1147 C C . VAL A 1 143 ? 19.956 0.533 -18.942 1.00 93.56 143 VAL A C 1
ATOM 1149 O O . VAL A 1 143 ? 20.126 0.101 -20.078 1.00 93.56 143 VAL A O 1
ATOM 1152 N N . ILE A 1 144 ? 19.882 1.844 -18.699 1.00 92.31 144 I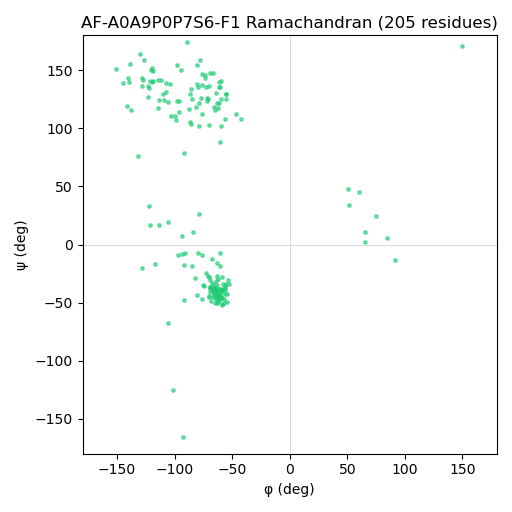LE A N 1
ATOM 1153 C CA . ILE A 1 144 ? 19.982 2.852 -19.764 1.00 92.31 144 ILE A CA 1
ATOM 1154 C C . ILE A 1 144 ? 21.354 2.804 -20.445 1.00 92.31 144 ILE A C 1
ATOM 1156 O O . ILE A 1 144 ? 21.412 2.832 -21.673 1.00 92.31 144 ILE A O 1
ATOM 1160 N N . ARG A 1 145 ? 22.452 2.722 -19.681 1.00 93.88 145 ARG A N 1
ATOM 1161 C CA . ARG A 1 145 ? 23.807 2.631 -20.253 1.00 93.88 145 ARG A CA 1
ATOM 1162 C C . ARG A 1 145 ? 23.959 1.392 -21.126 1.00 93.88 145 ARG A C 1
ATOM 1164 O O . ARG A 1 145 ? 24.473 1.505 -22.234 1.00 93.88 145 ARG A O 1
ATOM 1171 N N . TYR A 1 146 ? 23.473 0.247 -20.652 1.00 93.75 146 TYR A N 1
ATOM 1172 C CA . TYR A 1 146 ? 23.486 -0.993 -21.418 1.00 93.75 146 TYR A CA 1
ATOM 1173 C C . TYR A 1 146 ? 22.719 -0.843 -22.738 1.00 93.75 146 TYR A C 1
ATOM 1175 O O . TYR A 1 146 ? 23.286 -1.081 -23.799 1.00 93.75 146 TYR A O 1
ATOM 1183 N N . LEU A 1 147 ? 21.477 -0.347 -22.692 1.00 91.81 147 LEU A N 1
ATOM 1184 C CA . LEU A 1 147 ? 20.647 -0.169 -23.889 1.00 91.81 147 LEU A CA 1
ATOM 1185 C C . LEU A 1 147 ? 21.262 0.798 -24.913 1.00 91.81 147 LEU A C 1
ATOM 1187 O O . LEU A 1 147 ? 21.173 0.551 -26.113 1.00 91.81 147 LEU A O 1
ATOM 1191 N N . ILE A 1 148 ? 21.893 1.887 -24.459 1.00 92.38 148 ILE A N 1
ATOM 1192 C CA . ILE A 1 148 ? 22.575 2.841 -25.348 1.00 92.38 148 ILE A CA 1
ATOM 1193 C C . ILE A 1 148 ? 23.791 2.189 -26.012 1.00 92.38 148 ILE A C 1
ATOM 1195 O O . ILE A 1 148 ? 23.978 2.340 -27.216 1.00 92.38 148 ILE A O 1
ATOM 1199 N N . ASN A 1 149 ? 24.607 1.461 -25.247 1.00 91.75 149 ASN A N 1
ATOM 1200 C CA . ASN A 1 149 ? 25.801 0.809 -25.782 1.00 91.75 149 ASN A CA 1
ATOM 1201 C C . ASN A 1 149 ? 25.442 -0.277 -26.802 1.00 91.75 149 ASN A C 1
ATOM 1203 O O . ASN A 1 149 ? 26.054 -0.325 -27.866 1.00 91.75 149 ASN A O 1
ATOM 1207 N N . THR A 1 150 ? 24.416 -1.087 -26.527 1.00 88.44 150 THR A N 1
ATOM 1208 C CA . THR A 1 150 ? 23.912 -2.083 -27.484 1.00 88.44 150 THR A CA 1
ATOM 1209 C C . THR A 1 150 ? 23.424 -1.416 -28.767 1.00 88.44 150 THR A C 1
ATOM 1211 O O . THR A 1 150 ? 23.835 -1.815 -29.851 1.00 88.44 150 THR A O 1
ATOM 1214 N N . ALA A 1 151 ? 22.640 -0.338 -28.660 1.00 84.12 151 ALA A N 1
ATOM 1215 C CA . ALA A 1 151 ? 22.174 0.395 -29.834 1.00 84.12 151 ALA A CA 1
ATOM 1216 C C . ALA A 1 151 ? 23.337 0.989 -30.647 1.00 84.12 151 ALA A C 1
ATOM 1218 O O . ALA A 1 151 ? 23.308 0.961 -31.872 1.00 84.12 151 ALA A O 1
ATOM 1219 N N . ASN A 1 152 ? 24.368 1.531 -29.996 1.00 80.69 152 ASN A N 1
ATOM 1220 C CA . ASN A 1 152 ? 25.526 2.083 -30.702 1.00 80.69 152 ASN A CA 1
ATOM 1221 C C . ASN A 1 152 ? 26.317 1.002 -31.446 1.00 80.69 152 ASN A C 1
ATOM 1223 O O . ASN A 1 152 ? 26.753 1.256 -32.563 1.00 80.69 152 ASN A O 1
ATOM 1227 N N . ASN A 1 153 ? 26.451 -0.192 -30.865 1.00 73.56 153 ASN A N 1
ATOM 1228 C CA . ASN A 1 153 ? 27.135 -1.313 -31.507 1.00 73.56 153 ASN A CA 1
ATOM 1229 C C . ASN A 1 153 ? 26.336 -1.866 -32.701 1.00 73.56 153 ASN A C 1
ATOM 1231 O O . ASN A 1 153 ? 26.923 -2.158 -33.734 1.00 73.56 153 ASN A O 1
ATOM 1235 N N . GLU A 1 154 ? 25.004 -1.932 -32.606 1.00 64.50 154 GLU A N 1
ATOM 1236 C CA . GLU A 1 154 ? 24.133 -2.362 -33.716 1.00 64.50 154 GLU A CA 1
ATOM 1237 C C . GLU A 1 154 ? 24.064 -1.338 -34.867 1.00 64.50 154 GLU A C 1
ATOM 1239 O O . GLU A 1 154 ? 23.855 -1.703 -36.022 1.00 64.50 154 GLU A O 1
ATOM 1244 N N . ASN A 1 155 ? 24.258 -0.045 -34.584 1.00 55.81 155 ASN A N 1
ATOM 1245 C CA . ASN A 1 155 ? 24.254 1.005 -35.609 1.00 55.81 155 ASN A CA 1
ATOM 1246 C C . ASN A 1 155 ? 25.546 1.060 -36.448 1.00 55.81 155 ASN A C 1
ATOM 1248 O O . ASN A 1 155 ? 25.561 1.773 -37.451 1.00 55.81 155 ASN A O 1
ATOM 1252 N N . ILE A 1 156 ? 26.603 0.322 -36.086 1.00 55.81 156 ILE A N 1
ATOM 1253 C CA . ILE A 1 156 ? 27.814 0.200 -36.919 1.00 55.81 156 ILE A CA 1
ATOM 1254 C C . ILE A 1 156 ? 27.523 -0.645 -38.176 1.00 55.81 156 ILE A C 1
ATOM 1256 O O . ILE A 1 156 ? 28.096 -0.381 -39.230 1.00 55.81 156 ILE A O 1
ATOM 1260 N N . ASP A 1 157 ? 26.551 -1.563 -38.115 1.00 53.56 157 ASP A N 1
ATOM 1261 C CA . ASP A 1 157 ? 26.222 -2.474 -39.224 1.00 53.56 157 ASP A CA 1
ATOM 1262 C C . ASP A 1 157 ? 25.092 -1.964 -40.142 1.00 53.56 157 ASP A C 1
ATOM 1264 O O . ASP A 1 157 ? 24.835 -2.520 -41.212 1.00 53.56 157 ASP A O 1
ATOM 1268 N N . HIS A 1 158 ? 24.421 -0.871 -39.769 1.00 53.62 158 HIS A N 1
ATOM 1269 C CA . HIS A 1 158 ? 23.358 -0.260 -40.565 1.00 53.62 158 HIS A CA 1
ATOM 1270 C C . HIS A 1 158 ? 23.547 1.257 -40.693 1.00 53.62 158 HIS A C 1
ATOM 1272 O O . HIS A 1 158 ? 22.790 2.052 -40.129 1.00 53.62 158 HIS A O 1
ATOM 1278 N N . GLU A 1 159 ? 24.483 1.680 -41.550 1.00 51.00 159 GLU A N 1
ATOM 1279 C CA . GLU A 1 159 ? 24.373 2.988 -42.204 1.00 51.00 159 GLU A CA 1
ATOM 1280 C C . GLU A 1 159 ? 23.085 3.008 -43.043 1.00 51.00 159 GLU A C 1
ATOM 1282 O O . GLU A 1 159 ? 23.04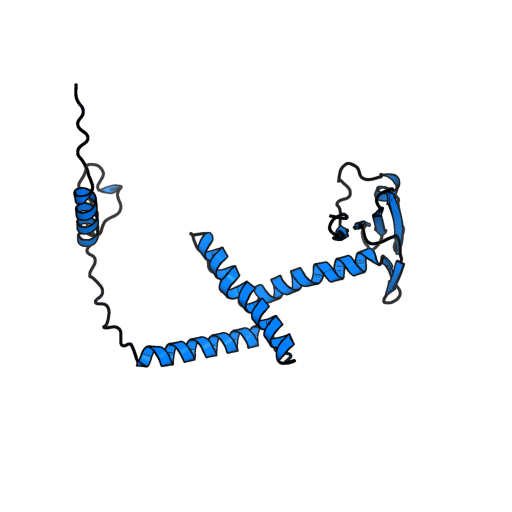8 2.666 -44.226 1.00 51.00 159 GLU A O 1
ATOM 1287 N N . LEU A 1 160 ? 21.970 3.396 -42.422 1.00 54.19 160 LEU A N 1
ATOM 1288 C CA . LEU A 1 160 ? 20.765 3.721 -43.165 1.00 54.19 160 LEU A CA 1
ATOM 1289 C C . LEU A 1 160 ? 21.092 4.938 -44.039 1.00 54.19 160 LEU A C 1
ATOM 1291 O O . LEU A 1 160 ? 21.433 5.992 -43.491 1.00 54.19 160 LEU A O 1
ATOM 1295 N N . PRO A 1 161 ? 20.952 4.844 -45.376 1.00 53.91 161 PRO A N 1
ATOM 1296 C CA . PRO A 1 161 ? 21.276 5.951 -46.259 1.00 53.91 161 PRO A CA 1
ATOM 1297 C C . PRO A 1 161 ? 20.481 7.171 -45.813 1.00 53.91 161 PRO A C 1
ATOM 1299 O O . PRO A 1 161 ? 19.265 7.076 -45.597 1.00 53.91 161 PRO A O 1
ATOM 1302 N N . ALA A 1 162 ? 21.174 8.303 -45.645 1.00 55.53 162 ALA A N 1
ATOM 1303 C CA . ALA A 1 162 ? 20.599 9.558 -45.187 1.00 55.53 162 ALA A CA 1
ATOM 1304 C C . ALA A 1 162 ? 19.248 9.779 -45.876 1.00 55.53 162 ALA A C 1
ATOM 1306 O O . ALA A 1 162 ? 19.182 10.023 -47.085 1.00 55.53 162 ALA A O 1
ATOM 1307 N N . LYS A 1 163 ? 18.143 9.634 -45.127 1.00 59.59 163 LYS A N 1
ATOM 1308 C CA . LYS A 1 163 ? 16.799 9.815 -45.682 1.00 59.59 163 LYS A CA 1
ATOM 1309 C C . LYS A 1 163 ? 16.734 11.242 -46.209 1.00 59.59 163 LYS A C 1
ATOM 1311 O O . LYS A 1 163 ? 16.583 12.176 -45.421 1.00 59.59 163 LYS A O 1
ATOM 1316 N N . ARG A 1 164 ? 16.848 11.410 -47.535 1.00 60.09 164 ARG A N 1
ATOM 1317 C CA . ARG A 1 164 ? 16.668 12.697 -48.219 1.00 60.09 164 ARG A CA 1
ATOM 1318 C C . ARG A 1 164 ? 15.390 13.314 -47.665 1.00 60.09 164 ARG A C 1
ATOM 1320 O O . ARG A 1 164 ? 14.305 12.758 -47.860 1.00 60.09 164 ARG A O 1
ATOM 1327 N N . ARG A 1 165 ? 15.517 14.421 -46.923 1.00 60.47 165 ARG A N 1
ATOM 1328 C CA . ARG A 1 165 ? 14.363 15.162 -46.405 1.00 60.47 165 ARG A CA 1
ATOM 1329 C C . ARG A 1 165 ? 13.511 15.516 -47.616 1.00 60.47 165 ARG A C 1
ATOM 1331 O O . ARG A 1 165 ? 13.919 16.326 -48.443 1.00 60.47 165 ARG A O 1
ATOM 1338 N N . ARG A 1 166 ? 12.360 14.859 -47.776 1.00 64.50 166 ARG A N 1
ATOM 1339 C CA . ARG A 1 166 ? 11.455 15.168 -48.884 1.00 64.50 166 ARG A CA 1
ATOM 1340 C C . ARG A 1 166 ? 11.015 16.613 -48.682 1.00 64.50 166 ARG A C 1
ATOM 1342 O O . ARG A 1 166 ? 10.434 16.939 -47.651 1.00 64.50 166 ARG A O 1
ATOM 1349 N N . HIS A 1 167 ? 11.342 17.491 -49.622 1.00 68.62 167 HIS A N 1
ATOM 1350 C CA . HIS A 1 167 ? 10.957 18.892 -49.530 1.00 68.62 167 HIS A CA 1
ATOM 1351 C C . HIS A 1 167 ? 9.438 19.002 -49.727 1.00 68.62 167 HIS A C 1
ATOM 1353 O O . HIS A 1 167 ? 8.918 18.872 -50.838 1.00 68.62 167 HIS A O 1
ATOM 1359 N N . HIS A 1 168 ? 8.701 19.185 -48.632 1.00 74.56 168 HIS A N 1
ATOM 1360 C CA . HIS A 1 168 ? 7.245 19.272 -48.660 1.00 74.56 168 HIS A CA 1
ATOM 1361 C C . HIS A 1 168 ? 6.808 20.712 -48.943 1.00 74.56 168 HIS A C 1
ATOM 1363 O O . HIS A 1 168 ? 6.803 21.555 -48.052 1.00 74.56 168 HIS A O 1
ATOM 1369 N N . SER A 1 169 ? 6.374 20.989 -50.176 1.00 76.44 169 SER A N 1
ATOM 1370 C CA . SER A 1 169 ? 5.745 22.271 -50.509 1.00 76.44 169 SER A CA 1
ATOM 1371 C C . SER A 1 169 ? 4.268 22.273 -50.106 1.00 76.44 169 SER A C 1
ATOM 1373 O O . SER A 1 169 ? 3.460 21.459 -50.577 1.00 76.44 169 SER A O 1
ATOM 1375 N N . LEU A 1 170 ? 3.918 23.178 -49.192 1.00 79.06 170 LEU A N 1
ATOM 1376 C CA . LEU A 1 170 ? 2.550 23.396 -48.732 1.00 79.06 170 LEU A CA 1
ATOM 1377 C C . LEU A 1 170 ? 1.846 24.396 -49.657 1.00 79.06 170 LEU A C 1
ATOM 1379 O O . LEU A 1 170 ? 2.368 25.480 -49.904 1.00 79.06 170 LEU A O 1
ATOM 1383 N N . LYS A 1 171 ? 0.649 24.051 -50.138 1.00 78.62 171 LYS A N 1
ATOM 1384 C CA . LYS A 1 171 ? -0.226 24.946 -50.910 1.00 78.62 171 LYS A CA 1
ATOM 1385 C C . LYS A 1 171 ? -1.567 25.134 -50.197 1.00 78.62 171 LYS A C 1
ATOM 1387 O O . LYS A 1 171 ? -2.000 24.262 -49.439 1.00 78.62 171 LYS A O 1
ATOM 1392 N N . GLN A 1 172 ? -2.206 26.282 -50.412 1.00 74.00 172 GLN A N 1
ATOM 1393 C CA . GLN A 1 172 ? -3.607 26.481 -50.031 1.00 74.00 172 GLN A CA 1
ATOM 1394 C C . GLN A 1 172 ? -4.507 25.632 -50.935 1.00 74.00 172 GLN A C 1
ATOM 1396 O O . GLN A 1 172 ? -4.163 25.379 -52.088 1.00 74.00 172 GLN A O 1
ATOM 1401 N N . LYS A 1 173 ? -5.625 25.150 -50.386 1.00 66.25 173 LYS A N 1
ATOM 1402 C CA . LYS A 1 173 ? -6.631 24.413 -51.155 1.00 66.25 173 LYS A CA 1
ATOM 1403 C C . LYS A 1 173 ? -7.454 25.377 -52.009 1.00 66.25 173 LYS A C 1
ATOM 1405 O O . LYS A 1 173 ? -7.748 26.488 -51.572 1.00 66.25 173 LYS A O 1
ATOM 1410 N N . ASP A 1 174 ? -7.872 24.914 -53.181 1.00 64.38 174 ASP A N 1
ATOM 1411 C CA . ASP A 1 174 ? -8.822 25.620 -54.037 1.00 64.38 174 ASP A CA 1
ATOM 1412 C C . ASP A 1 174 ? -10.269 25.283 -53.635 1.00 64.38 174 ASP A C 1
ATOM 1414 O O . ASP A 1 174 ? -10.592 24.125 -53.384 1.00 64.38 174 ASP A O 1
ATOM 1418 N N . GLY A 1 175 ? -11.129 26.301 -53.515 1.00 65.38 175 GLY A N 1
ATOM 1419 C CA . GLY A 1 175 ? -12.546 26.186 -53.139 1.00 65.38 175 GLY A CA 1
ATOM 1420 C C . GLY A 1 175 ? -13.059 27.422 -52.388 1.00 65.38 175 GLY A C 1
ATOM 1421 O O . GLY A 1 175 ? -12.266 28.263 -51.981 1.00 65.38 175 GLY A O 1
ATOM 1422 N N . ALA A 1 176 ? -14.370 27.537 -52.158 1.00 56.25 176 ALA A N 1
ATOM 1423 C CA . ALA A 1 176 ? -15.007 28.723 -51.555 1.00 56.25 176 ALA A CA 1
ATOM 1424 C C . ALA A 1 176 ? -14.531 29.082 -50.121 1.00 56.25 176 ALA A C 1
ATOM 1426 O O . ALA A 1 176 ? -14.854 30.145 -49.610 1.00 56.25 176 ALA A O 1
ATOM 1427 N N . ASN A 1 177 ? -13.716 28.232 -49.477 1.00 58.53 177 ASN A N 1
ATOM 1428 C CA . ASN A 1 177 ? -13.236 28.398 -48.099 1.00 58.53 177 ASN A CA 1
ATOM 1429 C C . ASN A 1 177 ? -11.694 28.434 -47.967 1.00 58.53 177 ASN A C 1
ATOM 1431 O O . ASN A 1 177 ? -11.149 27.988 -46.952 1.00 58.53 177 ASN A O 1
ATOM 1435 N N . LYS A 1 178 ? -10.970 28.984 -48.962 1.00 55.53 178 LYS A N 1
ATOM 1436 C CA . LYS A 1 178 ? -9.484 28.984 -49.014 1.00 55.53 178 LYS A CA 1
ATOM 1437 C C . LYS A 1 178 ? -8.804 29.533 -47.747 1.00 55.53 178 LYS A C 1
ATOM 1439 O O . LYS A 1 178 ? -7.753 29.030 -47.351 1.00 55.53 178 LYS A O 1
ATOM 1444 N N . HIS A 1 179 ? -9.415 30.522 -47.086 1.00 57.19 179 HIS A N 1
ATOM 1445 C CA . HIS A 1 179 ? -8.856 31.199 -45.906 1.00 57.19 179 HIS A CA 1
ATOM 1446 C C . HIS A 1 179 ? -9.129 30.487 -44.568 1.00 57.19 179 HIS A C 1
ATOM 1448 O O . HIS A 1 179 ? -8.418 30.742 -43.599 1.00 57.19 179 HIS A O 1
ATOM 1454 N N . LYS A 1 180 ? -10.110 29.572 -44.501 1.00 60.41 180 LYS A N 1
ATOM 1455 C CA . LYS A 1 180 ? -10.458 28.821 -43.274 1.00 60.41 180 LYS A CA 1
ATOM 1456 C C . LYS A 1 180 ? -9.817 27.428 -43.204 1.00 60.41 180 LYS A C 1
ATOM 1458 O O . LYS A 1 180 ? -9.880 26.770 -42.168 1.00 60.41 180 LYS A O 1
ATOM 1463 N N . THR A 1 181 ? -9.187 26.957 -44.282 1.00 61.75 181 THR A N 1
ATOM 1464 C CA . THR A 1 181 ? -8.611 25.603 -44.358 1.00 61.75 181 THR A CA 1
ATOM 1465 C C . THR A 1 181 ? -7.087 25.583 -44.228 1.00 61.75 181 THR A C 1
ATOM 1467 O O . THR A 1 181 ? -6.385 26.386 -44.840 1.00 61.75 181 THR A O 1
ATOM 1470 N N . ARG A 1 182 ? -6.554 24.618 -43.463 1.00 67.38 182 ARG A N 1
ATOM 1471 C CA . ARG A 1 182 ? -5.103 24.401 -43.302 1.00 67.38 182 ARG A CA 1
ATOM 1472 C C . ARG A 1 182 ? -4.435 24.061 -44.643 1.00 67.38 182 ARG A C 1
ATOM 1474 O O . ARG A 1 182 ? -4.972 23.277 -45.425 1.00 67.38 182 ARG A O 1
ATOM 1481 N N . ARG A 1 183 ? -3.235 24.615 -44.876 1.00 75.06 183 ARG A N 1
ATOM 1482 C CA . ARG A 1 183 ? -2.404 24.321 -46.061 1.00 75.06 183 ARG A CA 1
ATOM 1483 C C . ARG A 1 183 ? -2.064 22.827 -46.113 1.00 75.06 183 ARG A C 1
ATOM 1485 O O . ARG A 1 183 ? -1.764 22.226 -45.083 1.00 75.06 183 ARG A O 1
ATOM 1492 N N . CYS A 1 184 ? -2.068 22.234 -47.304 1.00 72.38 184 CYS A N 1
ATOM 1493 C CA . CYS A 1 184 ? -1.756 20.818 -47.511 1.00 72.38 184 CYS A CA 1
ATOM 1494 C C . CYS A 1 184 ? -0.525 20.639 -48.406 1.00 72.38 184 CYS A C 1
ATOM 1496 O O . CYS A 1 184 ? -0.263 21.448 -49.297 1.00 72.38 184 CYS A O 1
ATOM 1498 N N . CYS A 1 185 ? 0.240 19.565 -48.195 1.00 81.00 185 CYS A N 1
ATOM 1499 C CA . CYS A 1 185 ? 1.374 19.249 -49.063 1.00 81.00 185 CYS A CA 1
ATOM 1500 C C . CYS A 1 185 ? 0.881 18.752 -50.428 1.00 81.00 185 CYS A C 1
ATOM 1502 O O . CYS A 1 185 ? 0.174 17.744 -50.484 1.00 81.00 185 CYS A O 1
ATOM 1504 N N . LYS A 1 186 ? 1.305 19.402 -51.524 1.00 76.50 186 LYS A N 1
ATOM 1505 C CA . LYS A 1 186 ? 0.883 19.054 -52.899 1.00 76.50 186 LYS A CA 1
ATOM 1506 C C . LYS A 1 186 ? 1.144 17.579 -53.227 1.00 76.50 186 LYS A C 1
ATOM 1508 O O . LYS A 1 186 ? 0.303 16.915 -53.824 1.00 76.50 186 LYS A O 1
ATOM 1513 N N . HIS A 1 187 ? 2.307 17.068 -52.825 1.00 73.88 187 HIS A N 1
ATOM 1514 C CA . HIS A 1 187 ? 2.737 15.714 -53.168 1.00 73.88 187 HIS A CA 1
ATOM 1515 C C . HIS A 1 187 ? 2.011 14.642 -52.342 1.00 73.88 187 HIS A C 1
ATOM 1517 O O . HIS A 1 187 ? 1.483 13.686 -52.905 1.00 73.88 187 HIS A O 1
ATOM 1523 N N . CYS A 1 188 ? 1.916 14.824 -51.020 1.00 76.12 188 CYS A N 1
ATOM 1524 C CA . CYS A 1 188 ? 1.207 13.877 -50.155 1.00 76.12 188 CYS A CA 1
ATOM 1525 C C . CYS A 1 188 ? -0.292 13.852 -50.459 1.00 76.12 188 CYS A C 1
ATOM 1527 O O . CYS A 1 188 ? -0.883 12.779 -50.499 1.00 76.12 188 CYS A O 1
ATOM 1529 N N . TYR A 1 189 ? -0.892 15.018 -50.722 1.00 73.69 189 TYR A N 1
ATOM 1530 C CA . TYR A 1 189 ? -2.314 15.101 -51.033 1.00 73.69 189 TYR A CA 1
ATOM 1531 C C . TYR A 1 189 ? -2.639 14.402 -52.355 1.00 73.69 189 TYR A C 1
ATOM 1533 O O . TYR A 1 189 ? -3.557 13.594 -52.374 1.00 73.69 189 TYR A O 1
ATOM 1541 N N . LYS A 1 190 ? -1.829 14.604 -53.410 1.00 71.19 190 LYS A N 1
ATOM 1542 C CA . LYS A 1 190 ? -2.002 13.911 -54.700 1.00 71.19 190 LYS A CA 1
ATOM 1543 C C . LYS A 1 190 ? -1.938 12.386 -54.552 1.00 71.19 190 LYS A C 1
ATOM 1545 O O . LYS A 1 190 ? -2.725 11.685 -55.178 1.00 71.19 190 LYS A O 1
ATOM 1550 N N . LYS A 1 191 ? -1.030 11.890 -53.703 1.00 75.50 191 LYS A N 1
ATOM 1551 C CA . LYS A 1 191 ? -0.861 10.455 -53.431 1.00 75.50 191 LYS A CA 1
ATOM 1552 C C . LYS A 1 191 ? -2.038 9.861 -52.647 1.00 75.50 191 LYS A C 1
ATOM 1554 O O . LYS A 1 191 ? -2.443 8.734 -52.906 1.00 75.50 191 LYS A O 1
ATOM 1559 N N . ILE A 1 192 ? -2.600 10.625 -51.710 1.00 71.44 192 ILE A N 1
ATOM 1560 C CA . ILE A 1 192 ? -3.798 10.226 -50.958 1.00 71.44 192 ILE A CA 1
ATOM 1561 C C . ILE A 1 192 ? -5.028 10.238 -51.871 1.00 71.44 192 ILE A C 1
ATOM 1563 O O . ILE A 1 192 ? -5.796 9.284 -51.861 1.00 71.44 192 ILE A O 1
ATOM 1567 N N . THR A 1 193 ? -5.204 11.268 -52.704 1.00 66.75 193 THR A N 1
ATOM 1568 C CA . THR A 1 193 ? -6.337 11.326 -53.639 1.00 66.75 193 THR A CA 1
ATOM 1569 C C . THR A 1 193 ? -6.258 10.244 -54.709 1.00 66.75 193 THR A C 1
ATOM 1571 O O . THR A 1 193 ? -7.279 9.639 -55.003 1.00 66.75 193 THR A O 1
ATOM 1574 N N . SER A 1 194 ? -5.072 9.931 -55.249 1.00 66.12 194 SER A N 1
ATOM 1575 C CA . SER A 1 194 ? -4.936 8.819 -56.204 1.00 66.12 194 SER A CA 1
ATOM 1576 C C . SER A 1 194 ? -5.280 7.470 -55.570 1.00 66.12 194 SER A C 1
ATOM 1578 O O . SER A 1 194 ? -5.869 6.621 -56.225 1.00 66.12 194 SER A O 1
ATOM 1580 N N . PHE A 1 195 ? -4.952 7.289 -54.287 1.00 65.38 195 PHE A N 1
ATOM 1581 C CA . PHE A 1 195 ? -5.311 6.092 -53.529 1.00 65.38 195 PHE A CA 1
ATOM 1582 C C . PHE A 1 195 ? -6.823 5.999 -53.257 1.00 65.38 195 PHE A C 1
ATOM 1584 O O . PHE A 1 195 ? -7.387 4.914 -53.300 1.00 65.38 195 PHE A O 1
ATOM 1591 N N . MET A 1 196 ? -7.495 7.129 -53.013 1.00 56.88 196 MET A N 1
ATOM 1592 C CA . MET A 1 196 ? -8.945 7.156 -52.777 1.00 56.88 196 MET A CA 1
ATOM 1593 C C . MET A 1 196 ? -9.774 6.985 -54.056 1.00 56.88 196 MET A C 1
ATOM 1595 O O . MET A 1 196 ? -10.815 6.341 -54.008 1.00 56.88 196 MET A O 1
ATOM 1599 N N . VAL A 1 197 ? -9.317 7.517 -55.195 1.00 58.56 197 VAL A N 1
ATOM 1600 C CA . VAL A 1 197 ? -10.010 7.364 -56.490 1.00 58.56 197 VAL A CA 1
ATOM 1601 C C . VAL A 1 197 ? -9.931 5.923 -57.006 1.00 58.56 197 VAL A C 1
ATOM 1603 O O . VAL A 1 197 ? -10.878 5.454 -57.623 1.00 58.56 197 VAL A O 1
ATOM 1606 N N . GLY A 1 198 ? -8.857 5.188 -56.695 1.00 51.56 198 GLY A N 1
ATOM 1607 C CA . GLY A 1 198 ? -8.727 3.772 -57.063 1.00 51.56 198 GLY A CA 1
ATOM 1608 C C . GLY A 1 198 ? -9.696 2.818 -56.349 1.00 51.56 198 GLY A C 1
ATOM 1609 O O . GLY A 1 198 ? -9.820 1.679 -56.777 1.00 51.56 198 GLY A O 1
ATOM 1610 N N . ASN A 1 199 ? -10.389 3.272 -55.295 1.00 50.62 199 ASN A N 1
ATOM 1611 C CA . ASN A 1 199 ? -11.228 2.435 -54.426 1.00 50.62 199 ASN A CA 1
ATOM 1612 C C . ASN A 1 199 ? -12.710 2.871 -54.366 1.00 50.62 199 ASN A C 1
ATOM 1614 O O . ASN A 1 199 ? -13.421 2.460 -53.450 1.00 50.62 199 ASN A O 1
ATOM 1618 N N . MET A 1 200 ? -13.202 3.696 -55.298 1.00 40.97 200 MET A N 1
ATOM 1619 C CA . MET A 1 200 ? -14.636 4.022 -55.379 1.00 40.97 200 MET A CA 1
ATOM 1620 C C . MET A 1 200 ? -15.328 3.189 -56.465 1.00 40.97 200 MET A C 1
ATOM 1622 O O . MET A 1 200 ? -15.114 3.420 -57.652 1.00 40.97 200 MET A O 1
ATOM 1626 N N . LEU A 1 201 ? -16.187 2.247 -56.058 1.00 37.25 201 LEU A N 1
ATOM 1627 C CA . LEU A 1 201 ? -17.199 1.646 -56.936 1.00 37.25 201 LEU A CA 1
ATOM 1628 C C . LEU A 1 201 ? -18.337 2.656 -57.184 1.00 37.25 201 LEU A C 1
ATOM 1630 O O . LEU A 1 201 ? -18.697 3.395 -56.261 1.00 37.25 201 LEU A O 1
ATOM 1634 N N . PRO A 1 202 ? -18.919 2.705 -58.396 1.00 37.16 202 PRO A N 1
ATOM 1635 C CA . PRO A 1 202 ? -19.987 3.644 -58.710 1.00 37.16 202 PRO A CA 1
ATOM 1636 C C . PRO A 1 202 ? -21.280 3.239 -57.993 1.00 37.16 202 PRO A C 1
ATOM 1638 O O . PRO A 1 202 ? -21.766 2.121 -58.145 1.00 37.16 202 PRO A O 1
ATOM 1641 N N . ILE A 1 203 ? -21.863 4.167 -57.232 1.00 36.09 203 ILE A N 1
ATOM 1642 C CA . ILE A 1 203 ? -23.234 4.035 -56.735 1.00 36.09 203 ILE A CA 1
ATOM 1643 C C . ILE A 1 203 ? -24.157 4.402 -57.899 1.00 36.09 203 ILE A C 1
ATOM 1645 O O . ILE A 1 203 ? -24.317 5.574 -58.237 1.00 36.09 203 ILE A O 1
ATOM 1649 N N . VAL A 1 204 ? -24.724 3.382 -58.541 1.00 35.00 204 VAL A N 1
ATOM 1650 C CA . VAL A 1 204 ? -25.817 3.535 -59.504 1.00 35.00 204 VAL A CA 1
ATOM 1651 C C . VAL A 1 204 ? -27.093 3.796 -58.707 1.00 35.00 204 VAL A C 1
ATOM 1653 O O . VAL A 1 204 ? -27.574 2.915 -58.001 1.00 35.00 204 VAL A O 1
ATOM 1656 N N . HIS A 1 205 ? -27.654 4.998 -58.817 1.00 32.56 205 HIS A N 1
ATOM 1657 C CA . HIS A 1 205 ? -29.054 5.216 -58.463 1.00 32.56 205 HIS A CA 1
ATOM 1658 C C . HIS A 1 205 ? -29.909 4.888 -59.691 1.00 32.56 205 HIS A C 1
ATOM 1660 O O . HIS A 1 205 ? -29.924 5.653 -60.656 1.00 32.56 205 HIS A O 1
ATOM 1666 N N . SER A 1 206 ? -30.593 3.740 -59.663 1.00 31.30 206 SER A N 1
ATOM 1667 C CA . SER A 1 206 ? -31.730 3.486 -60.554 1.00 31.30 206 SER A CA 1
ATOM 1668 C C . SER A 1 206 ? -32.893 4.373 -60.119 1.00 31.30 206 SER A C 1
ATOM 1670 O O . SER A 1 206 ? -33.153 4.497 -58.921 1.00 31.30 206 SER A O 1
ATOM 1672 N N . LYS A 1 207 ? -33.559 4.987 -61.099 1.00 35.50 207 LYS A N 1
ATOM 1673 C CA . LYS A 1 207 ? -34.949 5.427 -60.947 1.00 35.50 207 LYS A CA 1
ATOM 1674 C C . LYS A 1 207 ? -35.866 4.217 -60.803 1.00 35.50 207 LYS A C 1
ATOM 1676 O O . LYS A 1 207 ? -35.448 3.126 -61.262 1.00 35.50 207 LYS A O 1
#

pLDDT: mean 83.43, std 15.76, range [31.3, 97.25]

Sequence (207 aa):
MLDSNTHLIDTIRKNRKGLPKEVVDKKLKKGEVAAMENKDGITLLKWKDQRDVLVLSTKHDAEMVERSNNRIPKVVIDYNSGKSSVDLSDQMGSYSNPLRRSVKWYRKIAFELLLTTSMVNAFILYKNVTGCNIKITQFKKEVIRYLINTANNENIDHELPAKRRRHHSLKQKDGANKHKTRRCCKHCYKKITSFMVGNMLPIVHSK

Organism: Acanthoscelides obtectus (NCBI:txid200917)

InterPro domains:
  IPR029526 PiggyBac transposable element-derived protein [PF13843] (4-123)

Solvent-accessible surface area (backbone atoms only — not comparable to full-atom values): 12696 Å² total; per-residue (Å²): 91,68,93,69,81,43,71,51,68,46,76,52,67,88,86,51,84,90,62,64,56,81,41,74,69,53,86,64,56,74,61,36,75,38,66,51,67,50,97,84,55,42,22,43,37,32,38,22,59,101,54,83,44,39,35,41,22,49,80,44,71,87,51,70,40,81,54,95,96,38,62,40,48,47,58,58,53,54,41,51,58,63,52,50,54,56,56,50,51,54,53,60,36,57,60,84,56,84,79,70,98,65,94,53,66,68,58,55,53,52,44,43,50,66,65,26,52,48,48,53,52,49,50,52,51,48,34,71,74,68,68,53,91,71,55,70,71,57,52,53,49,53,54,50,52,50,55,52,51,53,51,57,61,58,49,72,81,52,81,69,72,78,77,73,77,75,83,76,57,68,39,72,57,89,62,102,55,44,89,82,50,79,66,42,39,59,67,63,49,51,55,52,51,54,57,54,64,76,69,63,78,84,84,79,80,79,131

Foldseek 3Di:
DVVVVDKDKDWDDLPDPPDDCVQSVDDDDAQDKDWDADPQQWIWIWHDHVHITIMIISPADQDWDADPNGTDGPSVVVVCVVVVVVVVLVVLLPVPPPDDDDPDVVVNVVSCVPPRVVLSVVVVVCCVPVVDDDRSVVSSVVVVVVVVVVVVVVVVVDPPPDPPPPPFDWDFDDDPPSPPDDTDGPVVVVVVVVVVVVPDDDDDDDD

Nearest PDB structures (foldseek):
  6ulg-assembly1_G  TM=4.000E-01  e=2.433E+00  Homo sapiens
  8c7g-assembly1_B  TM=3.791E-01  e=3.478E+00  Drosophila melanogaster